Protein 7TE2 (pdb70)

Nearest PDB structures (foldseek):
  7te2-assembly1_A  TM=1.005E+00  e=4.959E-37  Rhodobacter capsulatus Y262
  4jgi-assembly3_A  TM=5.190E-01  e=7.092E-07  Desulfitobacterium hafniense
  8dpb-assembly1_C  TM=7.118E-01  e=1.291E-03  Methylorubrum extorquens AM1
  8dpb-assembly1_D  TM=6.267E-01  e=1.610E-03  Methylorubrum extorquens AM1
  2yxb-assembly1_A  TM=7.631E-01  e=1.311E-02  Aeropyrum pernix K1

Sequence (205 aa):
SLQTVLVNRMVELATGPELGAMDLLFDEFRAAHVPVEEEMATHYIPEAARQIGAAWDSDRIGFAQVTIAISRLQELLHALQTLVTGATVLLIVPPGEQHTLGALIVAMELRRRGVSVRIVFAPGLSDLSRLMATTRFDAALITVGSMDRVEEICCAKLVKTLSSLTKGRMRVAIGGAIVSQRAEALARTGADLVTNDLSSLVISEFSLV

Solvent-accessible surface area: 10938 Å² total; per-residue (Å²): 120,133,65,76,81,40,2,73,76,0,20,101,19,0,28,11,118,118,167,47,7,7,110,82,0,64,90,60,5,88,78,62,149,16,61,14,64,81,0,2,56,73,21,0,9,55,0,20,144,58,1,30,55,6,126,104,70,130,169,32,35,162,57,78,36,70,84,0,37,67,27,0,36,97,5,2,93,54,2,46,104,106,43,126,132,11,41,0,1,4,0,3,2,55,52,8,146,104,22,11,41,2,13,26,39,0,8,58,0,78,90,108,50,0,58,15,128,46,25,120,48,13,35,119,80,60,2,42,169,18,9,85,92,137,133,7,63,0,0,9,2,15,0,10,28,79,100,49,12,110,44,0,23,123,12,9,152,37,0,47,79,53,29,194,42,190,20,80,4,3,0,15,18,65,12,16,89,148,117,38,144,26,0,51,193,10,59,22,87,23,43,20,77,72,15,61,70,4,16,72,101,5,88,3,126

Secondary structure (DSSP, 8-state):
-HHHHHHHHHHHHHH-SSS-HHHHHHHHHHHTT--HHHIIIIIHHHHHHHHHHHHHTTSS-HHHHHHHHHHHHHHHHHHHHH---EEEEEEE-TT----HHHHHHHHHHHHTTEEEEEEES--HHHHHHHHSSS--SEEEEE--SGGGHHHHHHHHHHHHHTTTT-S-EEEESHHHHHHGGGGTTS--SEE-S-HHHHHHHTT--

Radius of gyration: 17.79 Å; Cα contacts (8 Å, |Δi|>4): 301; chains: 1; bounding box: 40×43×48 Å

Structure (mmCIF, N/CA/C/O backbone):
data_7TE2
#
_entry.id   7TE2
#
_cell.length_a   63.939
_cell.length_b   63.939
_cell.length_c   182.298
_cell.angle_alpha   90.000
_cell.angle_beta   90.000
_cell.angle_gamma   120.000
#
_symmetry.space_group_name_H-M   'P 61 2 2'
#
loop_
_entity.id
_entity.type
_entity.pdbx_description
1 polymer AerR
2 non-polymer COBALAMIN
3 non-polymer HEXANE-1,6-DIOL
4 non-polymer 'CHLORIDE ION'
5 water water
#
loop_
_atom_site.group_PDB
_atom_site.id
_atom_site.type_symbol
_atom_site.label_atom_id
_atom_site.label_alt_id
_atom_site.label_comp_id
_atom_site.label_asym_id
_atom_site.label_entity_id
_atom_site.label_seq_id
_atom_site.pdbx_PDB_ins_code
_atom_site.Cartn_x
_atom_site.Cartn_y
_atom_site.Cartn_z
_atom_site.occupancy
_atom_site.B_iso_or_equiv
_atom_site.auth_seq_id
_atom_site.auth_comp_id
_atom_site.auth_asym_id
_atom_site.auth_atom_id
_atom_site.pdbx_PDB_model_num
ATOM 1 N N . SER A 1 1 ? 12.30328 38.02397 119.84885 1.000 35.17212 0 SER A N 1
ATOM 2 C CA . SER A 1 1 ? 13.69653 38.30560 119.52658 1.000 36.23897 0 SER A CA 1
ATOM 3 C C . SER A 1 1 ? 14.50345 37.01336 119.43086 1.000 33.36269 0 SER A C 1
ATOM 4 O O . SER A 1 1 ? 15.50741 36.94903 118.72168 1.000 32.63159 0 SER A O 1
ATOM 7 N N . LEU A 1 2 ? 14.04815 35.98119 120.14527 1.000 32.23732 1 LEU A N 1
ATOM 8 C CA . LEU A 1 2 ? 14.88648 34.80801 120.37427 1.000 31.01032 1 LEU A CA 1
ATOM 9 C C . LEU A 1 2 ? 15.08719 34.00931 119.09382 1.000 31.45905 1 LEU A C 1
ATOM 10 O O . LEU A 1 2 ? 16.19524 33.53293 118.81980 1.000 32.58633 1 LEU A O 1
ATOM 15 N N . GLN A 1 3 ? 14.02419 33.84552 118.30297 1.000 30.96030 2 GLN A N 1
ATOM 16 C CA . GLN A 1 3 ? 14.12730 33.06509 117.07610 1.000 28.85867 2 GLN A CA 1
ATOM 17 C C . GLN A 1 3 ? 15.08601 33.70904 116.08103 1.000 23.90581 2 GLN A C 1
ATOM 18 O O . GLN A 1 3 ? 15.78903 33.00065 115.35135 1.000 22.99264 2 GLN A O 1
ATOM 24 N N . THR A 1 4 ? 15.13686 35.04294 116.03837 1.000 23.30985 3 THR A N 1
ATOM 25 C CA . THR A 1 4 ? 16.08111 35.70541 115.14566 1.000 29.83364 3 THR A CA 1
ATOM 26 C C . THR A 1 4 ? 17.50328 35.65168 115.68782 1.000 32.32834 3 THR A C 1
ATOM 27 O O . THR A 1 4 ? 18.45758 35.60251 114.90553 1.000 36.89387 3 THR A O 1
ATOM 31 N N . VAL A 1 5 ? 17.66764 35.66175 117.01266 1.000 30.36322 4 VAL A N 1
ATOM 32 C CA . VAL A 1 5 ? 18.98047 35.40693 117.60151 1.000 26.61689 4 VAL A CA 1
ATOM 33 C C . VAL A 1 5 ? 19.49239 34.03115 117.19247 1.000 26.95928 4 VAL A C 1
ATOM 34 O O . VAL A 1 5 ? 20.66399 33.86819 116.82870 1.000 24.09948 4 VAL A O 1
ATOM 38 N N . LEU A 1 6 ? 18.62239 33.02067 117.23953 1.000 26.98946 5 LEU A N 1
ATOM 39 C CA . LEU A 1 6 ? 19.05126 31.66263 116.92319 1.000 24.87466 5 LEU A CA 1
ATOM 40 C C . LEU A 1 6 ? 19.37249 31.51534 115.44125 1.000 22.57898 5 LEU A C 1
ATOM 41 O O . LEU A 1 6 ? 20.33208 30.82720 115.07564 1.000 24.40802 5 LEU A O 1
ATOM 46 N N . VAL A 1 7 ? 18.58406 32.15402 114.57348 1.000 20.20174 6 VAL A N 1
ATOM 47 C CA . VAL A 1 7 ? 18.88640 32.12978 113.14592 1.000 16.78083 6 VAL A CA 1
ATOM 48 C C . VAL A 1 7 ? 20.19777 32.84939 112.86698 1.000 20.48293 6 VAL A C 1
ATOM 49 O O . VAL A 1 7 ? 21.03630 32.36278 112.09844 1.000 20.33437 6 VAL A O 1
ATOM 53 N N . ASN A 1 8 ? 20.39428 34.01886 113.48221 1.000 20.49106 7 ASN A N 1
ATOM 54 C CA . ASN A 1 8 ? 21.63088 34.76733 113.27904 1.000 25.81917 7 ASN A CA 1
ATOM 55 C C . ASN A 1 8 ? 22.84411 33.95508 113.71206 1.000 27.70241 7 ASN A C 1
ATOM 56 O O . ASN A 1 8 ? 23.90314 34.02300 113.07840 1.000 30.79688 7 ASN A O 1
ATOM 61 N N . ARG A 1 9 ? 22.70854 33.17647 114.78859 1.000 24.75426 8 ARG A N 1
ATOM 62 C CA . ARG A 1 9 ? 23.80095 32.30521 115.20913 1.000 26.22232 8 ARG A CA 1
ATOM 63 C C . ARG A 1 9 ? 24.02866 31.17794 114.20925 1.000 28.15774 8 ARG A C 1
ATOM 64 O O . ARG A 1 9 ? 25.17552 30.79550 113.94641 1.000 29.66245 8 ARG A O 1
ATOM 72 N N . MET A 1 10 ? 22.95038 30.63295 113.64263 1.000 26.85474 9 MET A N 1
ATOM 73 C CA . MET A 1 10 ? 23.09328 29.67883 112.54813 1.000 21.49139 9 MET A CA 1
ATOM 74 C C . MET A 1 10 ? 23.80741 30.31171 111.36075 1.000 20.54749 9 MET A C 1
ATOM 75 O O . MET A 1 10 ? 24.73107 29.72047 110.78836 1.000 17.65971 9 MET A O 1
ATOM 80 N N . VAL A 1 11 ? 23.39576 31.52376 110.98154 1.000 17.98694 10 VAL A N 1
ATOM 81 C CA . VAL A 1 11 ? 24.00985 32.19717 109.84120 1.000 18.07038 10 VAL A CA 1
ATOM 82 C C . VAL A 1 11 ? 25.45681 32.56579 110.15095 1.000 25.86884 10 VAL A C 1
ATOM 83 O O . VAL A 1 11 ? 26.34616 32.40807 109.30560 1.000 25.71887 10 VAL A O 1
ATOM 87 N N . GLU A 1 12 ? 25.71971 33.05023 111.36745 1.000 25.57082 11 GLU A N 1
ATOM 88 C CA . GLU A 1 12 ? 27.06417 33.50517 111.70740 1.000 24.96336 11 GLU A CA 1
ATOM 89 C C . GLU A 1 12 ? 28.06189 32.35482 111.67195 1.000 30.38339 11 GLU A C 1
ATOM 90 O O . GLU A 1 12 ? 29.17799 32.50663 111.16071 1.000 35.27245 11 GLU A O 1
ATOM 96 N N . LEU A 1 13 ? 27.67369 31.19206 112.20334 1.000 29.56020 12 LEU A N 1
ATOM 97 C CA . LEU A 1 13 ? 28.56094 30.03326 112.18004 1.000 29.35717 12 LEU A CA 1
ATOM 98 C C . LEU A 1 13 ? 28.66620 29.44158 110.77934 1.000 27.71608 12 LEU A C 1
ATOM 99 O O . LEU A 1 13 ? 29.74124 28.98421 110.37331 1.000 26.15831 12 LEU A O 1
ATOM 104 N N . ALA A 1 14 ? 27.56443 29.44372 110.02490 1.000 29.34553 13 ALA A N 1
ATOM 105 C CA . ALA A 1 14 ? 27.60547 28.94153 108.65433 1.000 29.35731 13 ALA A CA 1
ATOM 106 C C . ALA A 1 14 ? 28.52500 29.79104 107.78242 1.000 32.77127 13 ALA A C 1
ATOM 107 O O . ALA A 1 14 ? 29.34265 29.26009 107.02101 1.000 33.35093 13 ALA A O 1
ATOM 109 N N . THR A 1 15 ? 28.40925 31.11741 107.88321 1.000 28.80074 14 THR A N 1
ATOM 110 C CA . THR A 1 15 ? 29.1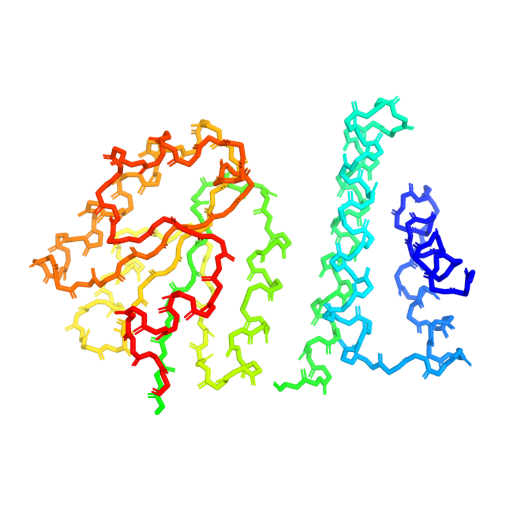8729 32.01222 107.03432 1.000 28.87423 14 THR A CA 1
ATOM 111 C C . THR A 1 15 ? 30.61195 32.22042 107.53173 1.000 34.78794 14 THR A C 1
ATOM 112 O O . THR A 1 15 ? 31.43869 32.75024 106.78070 1.000 38.34425 14 THR A O 1
ATOM 116 N N . GLY A 1 16 ? 30.91777 31.82750 108.76654 1.000 34.06123 15 GLY A N 1
ATOM 117 C CA . GLY A 1 16 ? 32.17163 32.17751 109.38940 1.000 39.57471 15 GLY A CA 1
ATOM 118 C C . GLY A 1 16 ? 33.33562 31.38334 108.83310 1.000 45.84682 15 GLY A C 1
ATOM 119 O O . GLY A 1 16 ? 33.18625 30.24027 108.38907 1.000 45.61338 15 GLY A O 1
ATOM 120 N N . PRO A 1 17 ? 34.52795 31.98655 108.83932 1.000 52.06382 16 PRO A N 1
ATOM 121 C CA . PRO A 1 17 ? 35.69037 31.34113 108.20306 1.000 53.73333 16 PRO A CA 1
ATOM 122 C C . PRO A 1 17 ? 36.26115 30.16452 108.98232 1.000 53.17934 16 PRO A C 1
ATOM 123 O O . PRO A 1 17 ? 37.07155 29.41498 108.42052 1.000 57.04224 16 PRO A O 1
ATOM 127 N N . GLU A 1 18 ? 35.87880 29.97884 110.24101 1.000 46.85163 17 GLU A N 1
ATOM 128 C CA . GLU A 1 18 ? 36.57810 29.07919 111.14689 1.000 45.57785 17 GLU A CA 1
ATOM 129 C C . GLU A 1 18 ? 35.88150 27.72478 111.19001 1.000 43.66747 17 GLU A C 1
ATOM 130 O O . GLU A 1 18 ? 34.65082 27.64390 111.12635 1.000 45.02419 17 GLU A O 1
ATOM 136 N N . LEU A 1 19 ? 36.67312 26.66232 111.30477 1.000 41.79013 18 LEU A N 1
ATOM 137 C CA . LEU A 1 19 ? 36.20896 25.32854 110.96015 1.000 41.29665 18 LEU A CA 1
ATOM 138 C C . LEU A 1 19 ? 35.37399 24.74901 112.10116 1.000 39.54975 18 LEU A C 1
ATOM 139 O O . LEU A 1 19 ? 35.12577 25.39825 113.12105 1.000 38.42478 18 LEU A O 1
ATOM 144 N N . GLY A 1 20 ? 34.93322 23.50602 111.92550 1.000 37.34873 19 GLY A N 1
ATOM 145 C CA . GLY A 1 20 ? 34.10443 22.86278 112.92582 1.000 33.74604 19 GLY A CA 1
ATOM 146 C C . GLY A 1 20 ? 32.75015 23.50477 113.12450 1.000 30.87083 19 GLY A C 1
ATOM 147 O O . GLY A 1 20 ? 32.16974 23.38596 114.20800 1.000 27.69563 19 GLY A O 1
ATOM 148 N N . ALA A 1 21 ? 32.22798 24.18720 112.10244 1.000 31.49148 20 ALA A N 1
ATOM 149 C CA . ALA A 1 21 ? 31.18017 25.17634 112.33174 1.000 29.75338 20 ALA A CA 1
ATOM 150 C C . ALA A 1 21 ? 29.85319 24.50910 112.66933 1.000 29.85903 20 ALA A C 1
ATOM 151 O O . ALA A 1 21 ? 29.09658 25.01031 113.50882 1.000 33.42857 20 ALA A O 1
ATOM 153 N N . MET A 1 22 ? 29.55348 23.37947 112.02856 1.000 24.74365 21 MET A N 1
ATOM 154 C CA . MET A 1 22 ? 28.26648 22.72114 112.21384 1.000 24.22914 21 MET A CA 1
ATOM 155 C C . MET A 1 22 ? 28.26990 21.73581 113.37324 1.000 24.48089 21 MET A C 1
ATOM 156 O O . MET A 1 22 ? 27.21682 21.49938 113.97574 1.000 24.18720 21 MET A O 1
ATOM 161 N N . ASP A 1 23 ? 29.42740 21.15515 113.69810 1.000 25.42187 22 ASP A N 1
ATOM 162 C CA . ASP A 1 23 ? 29.57454 20.46589 114.97602 1.000 30.20619 22 ASP A CA 1
ATOM 163 C C . ASP A 1 23 ? 29.35461 21.41891 116.14414 1.000 29.94020 22 ASP A C 1
ATOM 164 O O . ASP A 1 23 ? 28.68030 21.07086 117.12061 1.000 25.60634 22 ASP A O 1
ATOM 169 N N . LEU A 1 24 ? 29.91305 22.62936 116.06044 1.000 30.59380 23 LEU A N 1
ATOM 170 C CA . LEU A 1 24 ? 29.64699 23.63846 117.08060 1.000 29.27213 23 LEU A CA 1
ATOM 171 C C . LEU A 1 24 ? 28.18579 24.07102 117.06537 1.000 29.77408 23 LEU A C 1
ATOM 172 O O . LEU A 1 24 ? 27.57596 24.25262 118.12618 1.000 31.58616 23 LEU A O 1
ATOM 177 N N . LEU A 1 25 ? 27.60809 24.23581 115.87149 1.000 28.39516 24 LEU A N 1
ATOM 178 C CA . LEU A 1 25 ? 26.21355 24.65708 115.76589 1.000 27.75092 24 LEU A CA 1
ATOM 179 C C . LEU A 1 25 ? 25.27101 23.61800 116.36019 1.000 30.07873 24 LEU A C 1
ATOM 180 O O . LEU A 1 25 ? 24.31916 23.96552 117.06962 1.000 35.44685 24 LEU A O 1
ATOM 185 N N . PHE A 1 26 ? 25.51510 22.33673 116.07478 1.000 26.52198 25 PHE A N 1
ATOM 186 C CA . PHE A 1 26 ? 24.67321 21.28167 116.62891 1.000 26.47203 25 PHE A CA 1
ATOM 187 C C . PHE A 1 26 ? 24.76125 21.24586 118.14831 1.000 28.81342 25 PHE A C 1
ATO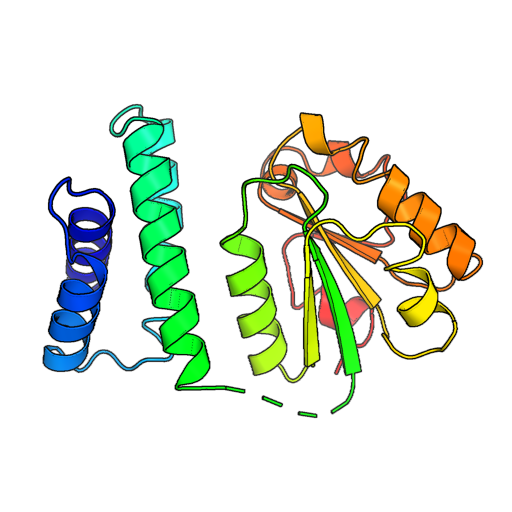M 188 O O . PHE A 1 26 ? 23.74707 21.05739 118.82989 1.000 30.24397 25 PHE A O 1
ATOM 196 N N . ASP A 1 27 ? 25.96693 21.42702 118.69693 1.000 28.03363 26 ASP A N 1
ATOM 197 C CA . ASP A 1 27 ? 26.13283 21.41629 120.14744 1.000 26.93238 26 ASP A CA 1
ATOM 198 C C . ASP A 1 27 ? 25.36870 22.56060 120.79860 1.000 27.10994 26 ASP A C 1
ATOM 199 O O . ASP A 1 27 ? 24.71316 22.37130 121.83010 1.000 30.39374 26 ASP A O 1
ATOM 204 N N . GLU A 1 28 ? 25.44267 23.75779 120.21079 1.000 24.19588 27 GLU A N 1
ATOM 205 C CA . GLU A 1 28 ? 24.82590 24.92420 120.83237 1.000 26.65617 27 GLU A CA 1
ATOM 206 C C . GLU A 1 28 ? 23.30649 24.84777 120.76402 1.000 32.60647 27 GLU A C 1
ATOM 207 O O . GLU A 1 28 ? 22.61765 25.19941 121.72888 1.000 37.48408 27 GLU A O 1
ATOM 213 N N . PHE A 1 29 ? 22.76580 24.38692 119.63507 1.000 20.50916 28 PHE A N 1
ATOM 214 C CA . PHE A 1 29 ? 21.31599 24.31205 119.49189 1.000 23.94142 28 PHE A CA 1
ATOM 215 C C . PHE A 1 29 ? 20.71667 23.28382 120.44553 1.000 26.94418 28 PHE A C 1
ATOM 216 O O . PHE A 1 29 ? 19.66247 23.52640 121.04593 1.000 20.74346 28 PHE A O 1
ATOM 224 N N . ARG A 1 30 ? 21.37684 22.13409 120.60604 1.000 27.19777 29 ARG A N 1
ATOM 225 C CA . ARG A 1 30 ? 20.84370 21.08789 121.47113 1.000 27.78070 29 ARG A CA 1
ATOM 226 C C . ARG A 1 30 ? 21.11221 21.36730 122.94367 1.000 29.24351 29 ARG A C 1
ATOM 227 O O . ARG A 1 30 ? 20.32383 20.95240 123.79957 1.000 32.91000 29 ARG A O 1
ATOM 235 N N . ALA A 1 31 ? 22.20686 22.06287 123.26018 1.000 32.89560 30 ALA A N 1
ATOM 236 C CA . ALA A 1 31 ? 22.34558 22.64382 124.59118 1.000 33.51706 30 ALA A CA 1
ATOM 237 C C . ALA A 1 31 ? 21.24107 23.65022 124.88289 1.000 37.73658 30 ALA A C 1
ATOM 238 O O . ALA A 1 31 ? 20.79478 23.76425 126.03010 1.000 45.09227 30 ALA A O 1
ATOM 240 N N . ALA A 1 32 ? 20.78647 24.38376 123.86730 1.000 31.61104 31 ALA A N 1
ATOM 241 C CA . ALA A 1 32 ? 19.61884 25.24587 124.00328 1.000 28.96985 31 ALA A CA 1
ATOM 242 C C . ALA A 1 32 ? 18.30261 24.49099 123.88555 1.000 29.12730 31 ALA A C 1
ATOM 243 O O . ALA A 1 32 ? 17.24137 25.11284 124.01096 1.000 33.88658 31 ALA A O 1
ATOM 245 N N . HIS A 1 33 ? 18.35029 23.18233 123.63601 1.000 26.94240 32 HIS A N 1
ATOM 246 C CA . HIS A 1 33 ? 17.19378 22.29094 123.64106 1.000 27.77696 32 HIS A CA 1
ATOM 247 C C . HIS A 1 33 ? 16.24049 22.54544 122.48052 1.000 29.00563 32 HIS A C 1
ATOM 248 O O . HIS A 1 33 ? 15.08710 22.11132 122.52562 1.000 26.76192 32 HIS A O 1
ATOM 255 N N . VAL A 1 34 ? 16.69563 23.21997 121.42828 1.000 29.14198 33 VAL A N 1
ATOM 256 C CA . VAL A 1 34 ? 15.98737 23.21085 120.14994 1.000 26.33290 33 VAL A CA 1
ATOM 257 C C . VAL A 1 34 ? 15.93143 21.78415 119.61871 1.000 25.43121 33 VAL A C 1
ATOM 258 O O . VAL A 1 34 ? 16.98056 21.16272 119.39863 1.000 25.97777 33 VAL A O 1
ATOM 262 N N . PRO A 1 35 ? 14.74582 21.22837 119.39737 1.000 27.60445 34 PRO A N 1
ATOM 263 C CA . PRO A 1 35 ? 14.65575 19.84761 118.91207 1.000 30.63937 34 PRO A CA 1
ATOM 264 C C . PRO A 1 35 ? 15.11262 19.73871 117.46581 1.000 30.89011 34 PRO A C 1
ATOM 265 O O . PRO A 1 35 ? 15.28099 20.72671 116.75035 1.000 29.75754 34 PRO A O 1
ATOM 269 N N . VAL A 1 36 ? 15.32145 18.49255 117.04173 1.000 36.15604 35 VAL A N 1
ATOM 270 C CA . VAL A 1 36 ? 16.00897 18.24219 115.78067 1.000 33.89652 35 VAL A CA 1
ATOM 271 C C . VAL A 1 36 ? 15.10779 18.59565 114.60388 1.000 34.93692 35 VAL A C 1
ATOM 272 O O . VAL A 1 36 ? 15.56848 19.15025 113.59806 1.000 35.35578 35 VAL A O 1
ATOM 276 N N . GLU A 1 37 ? 13.80857 18.29987 114.71663 1.000 36.04012 36 GLU A N 1
ATOM 277 C CA . GLU A 1 37 ? 12.88572 18.55384 113.61285 1.000 36.73600 36 GLU A CA 1
ATOM 278 C C . GLU A 1 37 ? 12.84804 20.03297 113.25677 1.000 32.70321 36 GLU A C 1
ATOM 279 O O . GLU A 1 37 ? 12.89556 20.40297 112.07844 1.000 33.65385 36 GLU A O 1
ATOM 285 N N A GLU A 1 38 ? 12.75601 20.89781 114.26476 0.418 27.73214 37 GLU A N 1
ATOM 286 N N B GLU A 1 38 ? 12.75939 20.89726 114.26935 0.582 27.62334 37 GLU A N 1
ATOM 287 C CA A GLU A 1 38 ? 12.63900 22.32780 114.01288 0.418 25.70362 37 GLU A CA 1
ATOM 288 C CA B GLU A 1 38 ? 12.63842 22.32650 114.01652 0.582 25.77542 37 GLU A CA 1
ATOM 289 C C A GLU A 1 38 ? 13.97630 22.97384 113.68144 0.418 26.06773 37 GLU A C 1
ATOM 290 C C B GLU A 1 38 ? 13.97637 22.95610 113.65466 0.582 26.01371 37 GLU A C 1
ATOM 291 O O A GLU A 1 38 ? 13.99822 24.01231 113.01295 0.418 26.72645 37 GLU A O 1
ATOM 292 O O B GLU A 1 38 ? 14.00590 23.96944 112.94706 0.582 26.63096 37 GLU A O 1
ATOM 303 N N . MET A 1 39 ? 15.08657 22.37798 114.12065 1.000 20.63530 38 MET A N 1
ATOM 304 C CA . MET A 1 39 ? 16.37330 22.65087 113.48960 1.000 21.19697 38 MET A CA 1
ATOM 305 C C . MET A 1 39 ? 16.32870 22.34819 111.99845 1.000 21.10428 38 MET A C 1
ATOM 306 O O . MET A 1 39 ? 16.91322 23.07788 111.18846 1.000 17.10410 38 MET A O 1
ATOM 311 N N . ALA A 1 40 ? 15.63646 21.27490 111.61735 1.000 23.38056 39 ALA A N 1
ATOM 312 C CA . ALA A 1 40 ? 15.65130 20.83071 110.22932 1.000 29.56216 39 ALA A CA 1
ATOM 313 C C . ALA A 1 40 ? 14.65966 21.61965 109.38345 1.000 29.82839 39 ALA A C 1
ATOM 314 O O . ALA A 1 40 ? 15.01487 22.13575 108.31901 1.000 34.10921 39 ALA A O 1
ATOM 316 N N . THR A 1 41 ? 13.41049 21.71827 109.83591 1.000 25.86123 40 THR A N 1
ATOM 317 C CA . THR A 1 41 ? 12.33374 22.19595 108.98077 1.000 26.73684 40 THR A CA 1
ATOM 318 C C . THR A 1 41 ? 12.08321 23.68949 109.12364 1.000 24.40429 40 THR A C 1
ATOM 319 O O . THR A 1 41 ? 11.40492 24.27387 108.27001 1.000 27.75405 40 THR A O 1
ATOM 323 N N . HIS A 1 42 ? 12.60926 24.31917 110.17490 1.000 20.57741 41 HIS A N 1
ATOM 324 C CA . HIS A 1 42 ? 12.42418 25.74698 110.39907 1.000 20.17118 41 HIS A CA 1
ATOM 325 C C . HIS A 1 42 ? 13.72646 26.52581 110.25914 1.000 17.94338 41 HIS A C 1
ATOM 326 O O . HIS A 1 42 ? 13.81827 27.43442 109.43023 1.000 19.00137 41 HIS A O 1
ATOM 333 N N . TYR A 1 43 ? 14.74689 26.19065 111.05149 1.000 19.83421 42 TYR A N 1
ATOM 334 C CA . TYR A 1 43 ? 15.88973 27.08585 111.20078 1.000 13.43407 42 TYR A CA 1
ATOM 335 C C . TYR A 1 43 ? 16.78331 27.05430 109.96855 1.000 15.60153 42 TYR A C 1
ATOM 336 O O . TYR A 1 43 ? 17.26745 28.09949 109.52069 1.000 22.14249 42 TYR A O 1
ATOM 345 N N . ILE A 1 44 ? 17.00911 25.87241 109.40502 1.000 15.81750 43 ILE A N 1
ATOM 346 C CA . ILE A 1 44 ? 17.87291 25.72296 108.23598 1.000 19.92415 43 ILE A CA 1
ATOM 347 C C . ILE A 1 44 ? 17.23277 26.36495 107.00602 1.000 19.99248 43 ILE A C 1
ATOM 348 O O . ILE A 1 44 ? 17.92625 27.09203 106.27919 1.000 21.52090 43 ILE A O 1
ATOM 353 N N . PRO A 1 45 ? 15.93685 26.15224 106.72358 1.000 19.97866 44 PRO A N 1
ATOM 354 C CA . PRO A 1 45 ? 15.29304 26.98070 105.68405 1.000 15.44394 44 PRO A CA 1
ATOM 355 C C . PRO A 1 45 ? 15.37983 28.47151 105.95836 1.000 19.23145 44 PRO A C 1
ATOM 356 O O . PRO A 1 45 ? 15.70342 29.25001 105.05110 1.000 22.30863 44 PRO A O 1
ATOM 360 N N . GLU A 1 46 ? 15.09091 28.89555 107.18999 1.000 19.08897 45 GLU A N 1
ATOM 361 C CA . GLU A 1 46 ? 15.07184 30.32315 107.49130 1.000 20.11505 45 GLU A CA 1
ATOM 362 C C . GLU A 1 46 ? 16.46879 30.92946 107.40019 1.000 21.59423 45 GLU A C 1
ATOM 363 O O . GLU A 1 46 ? 16.63496 32.04809 106.90044 1.000 25.53720 45 GLU A O 1
ATOM 369 N N . ALA A 1 47 ? 17.48672 30.20682 107.87263 1.000 20.00309 46 ALA A N 1
ATOM 370 C CA . ALA A 1 47 ? 18.85519 30.69543 107.74226 1.000 22.36464 46 ALA A CA 1
ATOM 371 C C . ALA A 1 47 ? 19.30933 30.71483 106.28967 1.000 24.47064 46 ALA A C 1
ATOM 372 O O . ALA A 1 47 ? 20.10383 31.57900 105.90343 1.000 24.14398 46 ALA A O 1
ATOM 374 N N . ALA A 1 48 ? 18.82143 29.77619 105.47551 1.000 24.06571 47 ALA A N 1
ATOM 375 C CA . ALA A 1 48 ? 19.18000 29.75868 104.06135 1.000 25.58828 47 ALA A CA 1
ATOM 376 C C . ALA A 1 48 ? 18.64871 30.99268 103.34257 1.000 20.83250 47 ALA A C 1
ATOM 377 O O . ALA A 1 48 ? 19.37413 31.63632 102.57628 1.000 21.23781 47 ALA A O 1
ATOM 379 N N . ARG A 1 49 ? 17.37978 31.33682 103.57564 1.000 19.42790 48 ARG A N 1
ATOM 380 C CA . ARG A 1 49 ? 16.80024 32.50809 102.92500 1.000 19.52555 48 ARG A CA 1
ATOM 381 C C . ARG A 1 49 ? 17.46621 33.79082 103.40361 1.000 25.28032 48 ARG A C 1
ATOM 382 O O . ARG A 1 49 ? 17.65819 34.72765 102.61919 1.000 31.17485 48 ARG A O 1
ATOM 390 N N . GLN A 1 50 ? 17.82831 33.85071 104.68676 1.000 23.98825 49 GLN A N 1
ATOM 391 C CA . GLN A 1 50 ? 18.53386 35.01931 105.20115 1.000 26.59171 49 GLN A CA 1
ATOM 392 C C . GLN A 1 50 ? 19.93059 35.13223 104.60070 1.000 29.88498 49 GLN A C 1
ATOM 393 O O . GLN A 1 50 ? 20.40792 36.24010 104.32804 1.000 36.15100 49 GLN A O 1
ATOM 399 N N . ILE A 1 51 ? 20.59955 33.99758 104.38354 1.000 28.50599 50 ILE A N 1
ATOM 400 C CA . ILE A 1 51 ? 21.86457 34.00935 103.65399 1.000 29.34568 50 ILE A CA 1
ATOM 401 C C . ILE A 1 51 ? 21.64607 34.47004 102.21782 1.000 28.59402 50 ILE A C 1
ATOM 402 O O . ILE A 1 51 ? 22.42871 35.26281 101.67672 1.000 26.67098 50 ILE A O 1
ATOM 407 N N . GLY A 1 52 ? 20.56861 33.99761 101.58559 1.000 31.96344 51 GLY A N 1
ATOM 408 C CA . GLY A 1 52 ? 20.25564 34.44591 100.23738 1.000 32.76392 51 GLY A CA 1
ATOM 409 C C . GLY A 1 52 ? 19.98857 35.93692 100.15556 1.000 32.53726 51 GLY A C 1
ATOM 410 O O . GLY A 1 52 ? 20.48758 36.61834 99.25612 1.000 33.08770 51 GLY A O 1
ATOM 411 N N . ALA A 1 53 ? 19.20122 36.46558 101.09459 1.000 26.77281 52 ALA A N 1
ATOM 412 C CA . ALA A 1 53 ? 18.94501 37.90194 101.11669 1.000 26.14659 52 ALA A CA 1
ATOM 413 C C . ALA A 1 53 ? 20.20138 38.69639 101.44543 1.000 24.80511 52 ALA A C 1
ATOM 414 O O . ALA A 1 53 ? 20.34024 39.84295 101.00436 1.000 24.96526 52 ALA A O 1
ATOM 416 N N . ALA A 1 54 ? 21.12144 38.11427 102.21704 1.000 24.56512 53 ALA A N 1
ATOM 417 C CA . ALA A 1 54 ? 22.38587 38.79099 102.48153 1.000 26.96715 53 ALA A CA 1
ATOM 418 C C . ALA A 1 54 ? 23.24003 38.89763 101.22501 1.000 31.89375 53 ALA A C 1
ATOM 419 O O . ALA A 1 54 ? 23.99996 39.86190 101.07406 1.000 32.79333 53 ALA A O 1
ATOM 421 N N . TRP A 1 55 ? 23.12635 37.93025 100.31260 1.000 27.62410 54 TRP A N 1
ATOM 422 C CA . TRP A 1 55 ? 23.84412 38.02894 99.04808 1.000 23.35872 54 TRP A CA 1
ATOM 423 C C . TRP A 1 55 ? 23.16998 39.00475 98.09050 1.000 33.20023 54 TRP A C 1
ATOM 424 O O . TRP A 1 55 ? 23.85716 39.72902 97.36187 1.000 33.59433 54 TRP A O 1
ATOM 435 N N . ASP A 1 56 ? 21.83206 39.02446 98.06634 1.000 29.92320 55 ASP A N 1
ATOM 436 C CA . ASP A 1 56 ? 21.10890 40.00599 97.25976 1.000 31.00028 55 ASP A CA 1
ATOM 437 C C . ASP A 1 56 ? 21.57678 41.42371 97.55978 1.000 31.95458 55 ASP A C 1
ATOM 438 O O . ASP A 1 56 ? 21.72025 42.24700 96.64848 1.000 36.01773 55 ASP A O 1
ATOM 443 N N . SER A 1 57 ? 21.82185 41.72482 98.83432 1.000 31.78525 56 SER A N 1
ATOM 444 C CA . SER A 1 57 ? 22.26227 43.04273 99.26552 1.000 37.69115 56 SER A CA 1
ATOM 445 C C . SER A 1 57 ? 23.78115 43.15649 99.34946 1.000 39.76811 56 SER A C 1
ATOM 446 O O . SER A 1 57 ? 24.28773 44.08718 99.98725 1.000 40.66655 56 SER A O 1
ATOM 449 N N . ASP A 1 58 ? 24.51171 42.22608 98.72917 1.000 41.81344 57 ASP A N 1
ATOM 450 C CA . ASP A 1 58 ? 25.95725 42.34366 98.52748 1.000 42.29561 57 ASP A CA 1
ATOM 451 C C . ASP A 1 58 ? 26.70840 42.43006 99.85267 1.000 43.72949 57 ASP A C 1
ATOM 452 O O . ASP A 1 58 ? 27.77650 43.04181 99.93576 1.000 45.27591 57 ASP A O 1
ATOM 457 N N . ARG A 1 59 ? 26.15466 41.81407 100.89784 1.000 42.94510 58 ARG A N 1
ATOM 458 C CA . ARG A 1 59 ? 26.78242 41.80887 102.21149 1.000 44.82072 58 ARG A CA 1
ATOM 459 C C . ARG A 1 59 ? 27.61743 40.56434 102.47578 1.000 42.46022 58 ARG A C 1
ATOM 460 O O . ARG A 1 59 ? 28.49190 40.59857 103.34891 1.000 45.11423 58 ARG A O 1
ATOM 468 N N . ILE A 1 60 ? 27.37741 39.47683 101.74827 1.000 38.17719 59 ILE A N 1
ATOM 469 C CA . ILE A 1 60 ? 28.26875 38.32581 101.74552 1.000 35.26001 59 ILE A CA 1
ATOM 470 C C . ILE A 1 60 ? 28.60439 37.96533 100.30649 1.000 33.69486 59 ILE A C 1
ATOM 471 O O . ILE A 1 60 ? 27.78678 38.13072 99.39492 1.000 29.60110 59 ILE A O 1
ATOM 476 N N . GLY A 1 61 ? 29.82177 37.46588 100.10736 1.000 32.49933 60 GLY A N 1
ATOM 477 C CA . GLY A 1 61 ? 30.27691 37.08917 98.78878 1.000 34.22897 60 GLY A CA 1
ATOM 478 C C . GLY A 1 61 ? 29.80512 35.70785 98.37091 1.000 31.98826 60 GLY A C 1
ATOM 479 O O . GLY A 1 61 ? 29.17417 34.96714 99.12532 1.000 25.72803 60 GLY A O 1
ATOM 480 N N . PHE A 1 62 ? 30.13531 35.36696 97.12205 1.000 33.79548 61 PHE A N 1
ATOM 481 C CA . PHE A 1 62 ? 29.78252 34.06215 96.56976 1.000 27.12452 61 PHE A CA 1
ATOM 482 C C . PHE A 1 62 ? 30.34635 32.92820 97.41676 1.000 26.48911 61 PHE A C 1
ATOM 483 O O . PHE A 1 62 ? 29.66071 31.93078 97.66778 1.000 25.07971 61 PHE A O 1
ATOM 491 N N . ALA A 1 63 ? 31.59751 33.05585 97.85887 1.000 27.87330 62 ALA A N 1
ATOM 492 C CA . ALA A 1 63 ? 32.24521 31.94230 98.54286 1.000 29.46719 62 ALA A CA 1
ATOM 493 C C . ALA A 1 63 ? 31.69207 31.76169 99.95094 1.000 27.12517 62 ALA A C 1
ATOM 494 O O . ALA A 1 63 ? 31.56781 30.62972 100.43289 1.000 25.15575 62 ALA A O 1
ATOM 496 N N . GLN A 1 64 ? 31.34901 32.86460 100.62243 1.000 28.48351 63 GLN A N 1
ATOM 497 C CA . GLN A 1 64 ? 30.62047 32.77322 101.88520 1.000 25.92474 63 GLN A CA 1
ATOM 498 C C . GLN A 1 64 ? 29.28612 32.06587 101.69711 1.000 26.86417 63 GLN A C 1
ATOM 499 O O . GLN A 1 64 ? 28.91505 31.19453 102.49130 1.000 26.45851 63 GLN A O 1
ATOM 505 N N . VAL A 1 65 ? 28.54828 32.43337 100.64688 1.000 28.89476 64 VAL A N 1
ATOM 506 C CA . VAL A 1 65 ? 27.32847 31.71030 100.29656 1.000 23.71544 64 VAL A CA 1
ATOM 507 C C . VAL A 1 65 ? 27.62715 30.23267 100.07189 1.000 27.01483 64 VAL A C 1
ATOM 508 O O . VAL A 1 65 ? 26.89524 29.35705 100.54969 1.000 26.36875 64 VAL A O 1
ATOM 512 N N . THR A 1 66 ? 28.71091 29.93210 99.35156 1.000 21.92982 65 THR A N 1
ATOM 513 C CA . THR A 1 66 ? 29.02068 28.54586 99.01052 1.000 23.70698 65 THR A CA 1
ATOM 514 C C . THR A 1 66 ? 29.31627 27.72766 100.26066 1.000 21.27533 65 THR A C 1
ATOM 515 O O . THR A 1 66 ? 28.80100 26.61624 100.42684 1.000 26.85093 65 THR A O 1
ATOM 519 N N . ILE A 1 67 ? 30.14364 28.26735 101.15735 1.000 22.11579 66 ILE A N 1
ATOM 520 C CA . ILE A 1 67 ? 30.53946 27.51648 102.34436 1.000 30.31213 66 ILE A CA 1
ATOM 521 C C . ILE A 1 67 ? 29.37760 27.41754 103.33043 1.000 28.83052 66 ILE A C 1
ATOM 522 O O . ILE A 1 67 ? 29.18071 26.38034 103.97620 1.000 19.82481 66 ILE A O 1
ATOM 527 N N . ALA A 1 68 ? 28.57742 28.48116 103.44775 1.000 23.10397 67 ALA A N 1
ATOM 528 C CA . ALA A 1 68 ? 27.52111 28.50050 104.45537 1.000 21.70418 67 ALA A CA 1
ATOM 529 C C . ALA A 1 68 ? 26.40878 27.51547 104.11925 1.000 27.30923 67 ALA A C 1
ATOM 530 O O . ALA A 1 68 ? 25.90846 26.81309 105.00522 1.000 26.73466 67 ALA A O 1
ATOM 532 N N . ILE A 1 69 ? 25.99962 27.45253 102.85111 1.000 28.31167 68 ILE A N 1
ATOM 533 C CA . ILE A 1 69 ? 24.91029 26.55331 102.48444 1.000 24.81502 68 ILE A CA 1
ATOM 534 C C . ILE A 1 69 ? 25.39475 25.10992 102.44608 1.000 26.00435 68 ILE A C 1
ATOM 535 O O . ILE A 1 69 ? 24.65703 24.18805 102.81121 1.000 28.88462 68 ILE A O 1
ATOM 540 N N . SER A 1 70 ? 26.64212 24.88828 102.01960 1.000 21.16036 69 SER A N 1
ATOM 541 C CA . SER A 1 70 ? 27.20241 23.54226 102.06130 1.000 21.62912 69 SER A CA 1
ATOM 542 C C . SER A 1 70 ? 27.36270 23.04740 103.49210 1.000 26.63033 69 SER A C 1
ATOM 543 O O . SER A 1 70 ? 27.25156 21.84260 103.74675 1.000 24.74214 69 SER A O 1
ATOM 546 N N . ARG A 1 71 ? 27.60479 23.95740 104.43659 1.000 28.89223 70 ARG A N 1
ATOM 547 C CA . ARG A 1 71 ? 27.60197 23.58104 105.84696 1.000 26.35627 70 ARG A CA 1
ATOM 548 C C . ARG A 1 71 ? 26.18940 23.28204 106.33835 1.000 22.49388 70 ARG A C 1
ATOM 549 O O . ARG A 1 71 ? 25.95686 22.27024 107.01030 1.000 22.01094 70 ARG A O 1
ATOM 557 N N . LEU A 1 72 ? 25.23269 24.15809 106.02026 1.000 19.63208 71 LEU A N 1
ATOM 558 C CA . LEU A 1 72 ? 23.84064 23.89748 106.37786 1.000 22.19058 71 LEU A CA 1
ATOM 559 C C . LEU A 1 72 ? 23.32311 22.63650 105.69872 1.000 19.41955 71 LEU A C 1
ATOM 560 O O . LEU A 1 72 ? 22.52742 21.89025 106.28009 1.000 19.00555 71 LEU A O 1
ATOM 565 N N . GLN A 1 73 ? 23.75373 22.39211 104.45985 1.000 23.27738 72 GLN A N 1
ATOM 566 C CA . GLN A 1 73 ? 23.47276 21.11682 103.80951 1.000 25.32451 72 GLN A CA 1
ATOM 567 C C . GLN A 1 73 ? 24.03735 19.95097 104.61082 1.000 27.52543 72 GLN A C 1
ATOM 568 O O . GLN A 1 73 ? 23.37357 18.92012 104.77473 1.000 29.72856 72 GLN A O 1
ATOM 574 N N . GLU A 1 74 ? 25.26329 20.09643 105.11761 1.000 26.06083 73 GLU A N 1
ATOM 575 C CA . GLU A 1 74 ? 25.86420 19.04050 105.92503 1.000 27.46460 73 GLU A CA 1
ATOM 576 C C . GLU A 1 74 ? 25.08445 18.82223 107.21544 1.000 23.71806 73 GLU A C 1
ATOM 577 O O . GLU A 1 74 ? 24.84100 17.67675 107.61376 1.000 18.71496 73 GLU A O 1
ATOM 583 N N . LEU A 1 75 ? 24.67508 19.90838 107.87530 1.000 15.49664 74 LEU A N 1
ATOM 584 C CA . LEU A 1 75 ? 23.88898 19.78135 109.09827 1.000 15.28376 74 LEU A CA 1
ATOM 585 C C . LEU A 1 75 ? 22.53276 19.14204 108.82439 1.000 22.51998 74 LEU A C 1
ATOM 586 O O . LEU A 1 75 ? 22.10028 18.25297 109.56737 1.000 17.23136 74 LEU A O 1
ATOM 591 N N . LEU A 1 76 ? 21.85015 19.58075 107.76201 1.000 21.96202 75 LEU A N 1
ATOM 592 C CA . LEU A 1 76 ? 20.53874 19.02670 107.43406 1.000 18.88404 75 LEU A CA 1
ATOM 593 C C . LEU A 1 76 ? 20.62453 17.53478 107.13868 1.000 18.24107 75 LEU A C 1
ATOM 594 O O . LEU A 1 76 ? 19.73009 16.76915 107.51358 1.000 14.43145 75 LEU A O 1
ATOM 599 N N . HIS A 1 77 ? 21.69805 17.10399 106.47277 1.000 13.83962 76 HIS A N 1
ATOM 600 C CA . HIS A 1 77 ? 21.89572 15.68194 106.21196 1.000 20.13241 76 HIS A CA 1
ATOM 601 C C . HIS A 1 77 ? 21.94933 14.88585 107.50875 1.000 19.87314 76 HIS A C 1
ATOM 602 O O . HIS A 1 77 ? 21.29132 13.84723 107.64235 1.000 18.52417 76 HIS A O 1
ATOM 609 N N . ALA A 1 78 ? 22.73869 15.35558 108.47740 1.000 25.13259 77 ALA A N 1
ATOM 610 C CA . ALA A 1 78 ? 22.91099 14.59884 109.71286 1.000 23.00974 77 ALA A CA 1
ATOM 611 C C . ALA A 1 78 ? 21.62871 14.58578 110.53319 1.000 17.69993 77 ALA A C 1
ATOM 612 O O . ALA A 1 78 ? 21.28831 13.56898 111.14927 1.000 19.02023 77 ALA A O 1
ATOM 614 N N . LEU A 1 79 ? 20.90488 15.70554 110.55230 1.000 15.15806 78 LEU A N 1
ATOM 615 C CA . LEU A 1 79 ? 19.68318 15.78146 111.34297 1.000 18.91222 78 LEU A CA 1
ATOM 616 C C . LEU A 1 79 ? 18.62153 14.83486 110.79732 1.000 14.76562 78 LEU A C 1
ATOM 617 O O . LEU A 1 79 ? 17.83959 14.25926 111.56310 1.000 20.46519 78 LEU A O 1
ATOM 622 N N . GLN A 1 80 ? 18.58219 14.65858 109.47388 1.000 14.22055 79 GLN A N 1
ATOM 623 C CA . GLN A 1 80 ? 17.56634 13.80509 108.87039 1.000 16.25359 79 GLN A CA 1
ATOM 624 C C . GLN A 1 80 ? 17.87069 12.32502 109.09137 1.000 15.66123 79 GLN A C 1
ATOM 625 O O . GLN A 1 80 ? 16.95410 11.49490 109.08262 1.000 15.14861 79 GLN A O 1
ATOM 631 N N . THR A 1 81 ? 19.14222 11.97334 109.29595 1.000 15.57675 80 THR A N 1
ATOM 632 C CA . THR A 1 81 ? 19.46875 10.62168 109.73887 1.000 16.66090 80 THR A CA 1
ATOM 633 C C . THR A 1 81 ? 18.87698 10.32241 111.11066 1.000 20.37744 80 THR A C 1
ATOM 634 O O . THR A 1 81 ? 18.44337 9.19463 111.37280 1.000 18.12123 80 THR A O 1
ATOM 638 N N . LEU A 1 82 ? 18.85179 11.31690 112.00177 1.000 20.73329 81 LEU A N 1
ATOM 639 C CA . LEU A 1 82 ? 18.40086 11.06396 113.36660 1.000 21.89889 81 LEU A CA 1
ATOM 640 C C . LEU A 1 82 ? 16.88949 10.88517 113.42293 1.000 23.78513 81 LEU A C 1
ATOM 641 O O . LEU A 1 82 ? 16.38477 10.06704 114.19952 1.000 25.43546 81 LEU A O 1
ATOM 646 N N . VAL A 1 83 ? 16.15338 11.63858 112.60945 1.000 25.18656 82 VAL A N 1
ATOM 647 C CA . VAL A 1 83 ? 14.70154 11.72777 112.70346 1.000 28.84896 82 VAL A CA 1
ATOM 648 C C . VAL A 1 83 ? 14.12263 11.59191 111.30260 1.000 33.35121 82 VAL A C 1
ATOM 649 O O . VAL A 1 83 ? 14.49421 12.34693 110.39726 1.000 39.29913 82 VAL A O 1
ATOM 653 N N . THR A 1 84 ? 13.21522 10.63809 111.12565 1.000 33.94538 83 THR A N 1
ATOM 654 C CA . THR A 1 84 ? 12.70803 10.30449 109.79840 1.000 38.18528 83 THR A CA 1
ATOM 655 C C . THR A 1 84 ? 11.18555 10.40536 109.73696 1.000 43.85476 83 THR A C 1
ATOM 656 O O . THR A 1 84 ? 10.62691 10.96324 108.79089 1.000 43.53006 83 THR A O 1
ATOM 660 N N . GLY A 1 93 ? 0.11155 4.96735 100.21266 1.000 37.27054 92 GLY A N 1
ATOM 661 C CA . GLY A 1 93 ? 1.56043 4.93228 100.14748 1.000 35.62517 92 GLY A CA 1
ATOM 662 C C . GLY A 1 93 ? 2.10673 5.24189 98.76739 1.000 32.22846 92 GLY A C 1
ATOM 663 O O . GLY A 1 93 ? 2.17138 4.36563 97.90619 1.000 38.30687 92 GLY A O 1
ATOM 664 N N . ALA A 1 94 ? 2.50244 6.49319 98.55677 1.000 23.62303 93 ALA A N 1
ATOM 665 C CA . ALA A 1 94 ? 2.99939 6.95723 97.27126 1.000 23.03440 93 ALA A CA 1
ATOM 666 C C . ALA A 1 94 ? 4.48746 7.27169 97.35556 1.000 22.76862 93 ALA A C 1
ATOM 667 O O . ALA A 1 94 ? 5.02689 7.56169 98.42696 1.000 24.61960 93 ALA A O 1
ATOM 669 N N . THR A 1 95 ? 5.14677 7.20983 96.19928 1.000 22.83777 94 THR A N 1
ATOM 670 C CA . THR A 1 95 ? 6.58941 7.39347 96.10057 1.000 23.00407 94 THR A CA 1
ATOM 671 C C . THR A 1 95 ? 6.89474 8.27963 94.90371 1.000 20.73063 94 THR A C 1
ATOM 672 O O . THR A 1 95 ? 6.39203 8.03106 93.80465 1.000 23.40628 94 THR A O 1
ATOM 676 N N . VAL A 1 96 ? 7.71940 9.30286 95.11426 1.000 16.43550 95 VAL A N 1
ATOM 677 C CA . VAL A 1 96 ? 8.09841 10.22611 94.05333 1.000 15.84243 95 VAL A CA 1
ATOM 678 C C . VAL A 1 96 ? 9.60383 10.15861 93.85014 1.000 14.40452 95 VAL A C 1
ATOM 679 O O . VAL A 1 96 ? 10.36283 9.82365 94.76503 1.000 16.00462 95 VAL A O 1
ATOM 683 N N . LEU A 1 97 ? 10.03209 10.48515 92.63471 1.000 17.67936 96 LEU A N 1
ATOM 684 C CA . LEU A 1 97 ? 11.44392 10.54799 92.27459 1.000 14.79348 96 LEU A CA 1
ATOM 685 C C . LEU A 1 97 ? 11.84564 12.01452 92.18160 1.000 16.50199 96 LEU A C 1
ATOM 686 O O . LEU A 1 97 ? 11.36350 12.74110 91.30674 1.000 16.24662 96 LEU A O 1
ATOM 691 N N . LEU A 1 98 ? 12.72204 12.44852 93.08151 1.000 13.77818 97 LEU A N 1
ATOM 692 C CA . LEU A 1 98 ? 1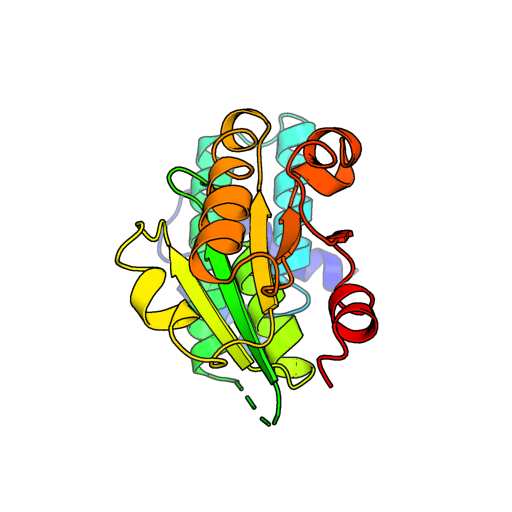3.18409 13.82955 93.12091 1.000 13.36582 97 LEU A CA 1
ATOM 693 C C . LEU A 1 98 ? 14.53637 13.92250 92.42185 1.000 15.51376 97 LEU A C 1
ATOM 694 O O . LEU A 1 98 ? 15.51539 13.31925 92.87440 1.000 14.95432 97 LEU A O 1
ATOM 699 N N . ILE A 1 99 ? 14.58500 14.67495 91.32291 1.000 17.20158 98 ILE A N 1
ATOM 700 C CA . ILE A 1 99 ? 15.73506 14.71715 90.42553 1.000 18.50021 98 ILE A CA 1
ATOM 701 C C . ILE A 1 99 ? 16.42301 16.06560 90.58052 1.000 21.20489 98 ILE A C 1
ATOM 702 O O . ILE A 1 99 ? 15.78057 17.11591 90.45575 1.000 21.44166 98 ILE A O 1
ATOM 707 N N . VAL A 1 100 ? 17.72681 16.03599 90.83521 1.000 20.67411 99 VAL A N 1
ATOM 708 C CA . VAL A 1 100 ? 18.58464 17.21065 90.70771 1.000 15.89070 99 VAL A CA 1
ATOM 709 C C . VAL A 1 100 ? 19.28588 17.12879 89.35194 1.000 24.83006 99 VAL A C 1
ATOM 710 O O . VAL A 1 100 ? 20.13575 16.24395 89.16161 1.000 30.63945 99 VAL A O 1
ATOM 714 N N . PRO A 1 101 ? 18.96997 18.00417 88.40411 1.000 22.49030 100 PRO A N 1
ATOM 715 C CA . PRO A 1 101 ? 19.49995 17.85872 87.04503 1.000 24.31548 100 PRO A CA 1
ATOM 716 C C . PRO A 1 101 ? 21.00104 18.07811 87.02288 1.000 26.32407 100 PRO A C 1
ATOM 717 O O . PRO A 1 101 ? 21.56013 18.68006 87.95262 1.000 27.13180 100 PRO A O 1
ATOM 721 N N . PRO A 1 102 ? 21.69008 17.59151 85.98906 1.000 27.96017 101 PRO A N 1
ATOM 722 C CA . PRO A 1 102 ? 23.14988 17.73904 85.94319 1.000 26.78812 101 PRO A CA 1
ATOM 723 C C . PRO A 1 102 ? 23.56082 19.20226 85.98631 1.000 25.80096 101 PRO A C 1
ATOM 724 O O . PRO A 1 102 ? 22.96034 20.05652 85.33099 1.000 25.70108 101 PRO A O 1
ATOM 728 N N . GLY A 1 103 ? 24.59087 19.48450 86.78003 1.000 25.82539 102 GLY A N 1
ATOM 729 C CA . GLY A 1 103 ? 25.11977 20.82482 86.89644 1.000 27.02752 102 GLY A CA 1
ATOM 730 C C . GLY A 1 103 ? 24.25470 21.79939 87.66018 1.000 28.71902 102 GLY A C 1
ATOM 731 O O . GLY A 1 103 ? 24.59438 22.98767 87.71504 1.000 31.78999 102 GLY A O 1
ATOM 732 N N . GLU A 1 104 ? 23.15066 21.34560 88.24813 1.000 29.16062 103 GLU A N 1
ATOM 733 C CA . GLU A 1 104 ? 22.37056 22.17744 89.15470 1.000 27.22463 103 GLU A CA 1
ATOM 734 C C . GLU A 1 104 ? 23.07073 22.24503 90.50660 1.000 28.91828 103 GLU A C 1
ATOM 735 O O . GLU A 1 104 ? 23.24529 21.22005 91.17633 1.000 26.70006 103 GLU A O 1
ATOM 741 N N . GLN A 1 105 ? 23.47074 23.45058 90.90687 1.000 28.49974 104 GLN A N 1
ATOM 742 C CA . GLN A 1 105 ? 24.23616 23.64622 92.12882 1.000 27.09950 104 GLN A CA 1
ATOM 743 C C . GLN A 1 105 ? 23.38336 24.10685 93.30207 1.000 24.43872 104 GLN A C 1
ATOM 744 O O . GLN A 1 105 ? 23.88496 24.15417 94.43026 1.000 24.29490 104 GLN A O 1
ATOM 750 N N . HIS A 1 106 ? 22.11760 24.44404 93.06923 1.000 23.54785 105 HIS A N 1
ATOM 751 C CA . HIS A 1 106 ? 21.18968 24.77875 94.14659 1.000 21.03940 105 HIS A CA 1
ATOM 752 C C . HIS A 1 106 ? 20.50574 23.49586 94.59785 1.000 19.45769 105 HIS A C 1
ATOM 753 O O . HIS A 1 106 ? 19.58525 23.00075 93.94269 1.000 23.47375 105 HIS A O 1
ATOM 760 N N . THR A 1 107 ? 20.96303 22.95641 95.72766 1.000 14.86861 106 THR A N 1
ATOM 761 C CA . THR A 1 107 ? 20.60364 21.61616 96.16036 1.000 14.05185 106 THR A CA 1
ATOM 762 C C . THR A 1 107 ? 19.95669 21.57238 97.53388 1.000 16.42042 106 THR A C 1
ATOM 763 O O . THR A 1 107 ? 19.32736 20.56118 97.86378 1.000 18.79424 106 THR A O 1
ATOM 767 N N . LEU A 1 108 ? 20.09103 22.62918 98.34021 1.000 17.59081 107 LEU A N 1
ATOM 768 C CA . LEU A 1 108 ? 19.50219 22.62382 99.67523 1.000 19.32187 107 LEU A CA 1
ATOM 769 C C . LEU A 1 108 ? 17.98275 22.56135 99.60930 1.000 20.15591 107 LEU A C 1
ATOM 770 O O . LEU A 1 108 ? 17.34773 21.89121 100.43300 1.000 20.51738 107 LEU A O 1
ATOM 775 N N . GLY A 1 109 ? 17.38370 23.25431 98.63821 1.000 21.33067 108 GLY A N 1
ATOM 776 C CA . GLY A 1 109 ? 15.93355 23.31823 98.57704 1.000 11.43341 108 GLY A CA 1
ATOM 777 C C . GLY A 1 109 ? 15.29929 21.96265 98.33788 1.000 18.24032 108 GLY A C 1
ATOM 778 O O . GLY A 1 109 ? 14.24981 21.65079 98.90371 1.000 19.30317 108 GLY A O 1
ATOM 779 N N . ALA A 1 110 ? 15.93297 21.13289 97.50514 1.000 12.97958 109 ALA A N 1
ATOM 780 C CA . ALA A 1 110 ? 15.38736 19.80693 97.23404 1.000 14.92141 109 ALA A CA 1
ATOM 781 C C . ALA A 1 110 ? 15.50395 18.88705 98.44357 1.000 18.76105 109 ALA A C 1
ATOM 782 O O . ALA A 1 110 ? 14.65379 18.00954 98.63747 1.000 17.31356 109 ALA A O 1
ATOM 784 N N . LEU A 1 111 ? 16.53891 19.06575 99.26670 1.000 11.29889 110 LEU A N 1
ATOM 785 C CA . LEU A 1 111 ? 16.61024 18.31542 100.51618 1.000 16.27856 110 LEU A CA 1
ATOM 786 C C . LEU A 1 111 ? 15.49567 18.72616 101.47050 1.000 16.98449 110 LEU A C 1
ATOM 787 O O . LEU A 1 111 ? 14.89802 17.87393 102.13855 1.000 18.62983 110 LEU A O 1
ATOM 792 N N . ILE A 1 112 ? 15.19531 20.02538 101.54097 1.000 14.82640 111 ILE A N 1
ATOM 793 C CA . ILE A 1 112 ? 14.08627 20.49052 102.37048 1.000 13.63990 111 ILE A CA 1
ATOM 794 C C . ILE A 1 112 ? 12.76245 19.95313 101.84316 1.000 15.56027 111 ILE A C 1
ATOM 795 O O . ILE A 1 112 ? 11.87370 19.57863 102.61878 1.000 17.78824 111 ILE A O 1
ATOM 800 N N . VAL A 1 113 ? 12.61510 19.89805 100.51630 1.000 14.83412 112 VAL A N 1
ATOM 801 C CA . VAL A 1 113 ? 11.38372 19.39325 99.91030 1.000 15.30363 112 VAL A CA 1
ATOM 802 C C . VAL A 1 113 ? 11.19120 17.91818 100.24445 1.000 14.61737 112 VAL A C 1
ATOM 803 O O . VAL A 1 113 ? 10.09498 17.48318 100.62152 1.000 14.31551 112 VAL A O 1
ATOM 807 N N . ALA A 1 114 ? 12.25643 17.12416 100.10551 1.000 12.48075 113 ALA A N 1
ATOM 808 C CA . ALA A 1 114 ? 12.14366 15.69049 100.35027 1.000 12.87123 113 ALA A CA 1
ATOM 809 C C . ALA A 1 114 ? 11.76320 15.40677 101.79753 1.000 14.56576 113 ALA A C 1
ATOM 810 O O . ALA A 1 114 ? 10.98447 14.48675 102.07442 1.000 15.48551 113 ALA A O 1
ATOM 812 N N . MET A 1 115 ? 12.29615 16.19130 102.73600 1.000 16.23324 114 MET A N 1
ATOM 813 C CA . MET A 1 115 ? 11.96260 15.97548 104.13892 1.000 16.16768 114 MET A CA 1
ATOM 814 C C . MET A 1 115 ? 10.55050 16.45604 104.45422 1.000 18.57828 114 MET A C 1
ATOM 815 O O . MET A 1 115 ? 9.84679 15.83870 105.26275 1.000 21.27795 114 MET A O 1
ATOM 820 N N . GLU A 1 116 ? 10.11967 17.55568 103.82913 1.000 15.70695 115 GLU A N 1
ATOM 821 C CA . GLU A 1 116 ? 8.71829 17.95928 103.91009 1.000 19.29985 115 GLU A CA 1
ATOM 822 C C . GLU A 1 116 ? 7.80031 16.85882 103.39036 1.000 19.10418 115 GLU A C 1
ATOM 823 O O . GLU A 1 116 ? 6.81267 16.49644 104.04067 1.000 20.06330 115 GLU A O 1
ATOM 829 N N . LEU A 1 117 ? 8.11084 16.31825 102.20917 1.000 15.33868 116 LEU A N 1
ATOM 830 C CA . LEU A 1 117 ? 7.24822 15.30752 101.60485 1.000 17.61205 116 LEU A CA 1
ATOM 831 C C . LEU A 1 117 ? 7.19884 14.04290 102.45248 1.000 15.01890 116 LEU A C 1
ATOM 832 O O . LEU A 1 117 ? 6.12282 13.46795 102.65765 1.000 15.31670 116 LEU A O 1
ATOM 837 N N . ARG A 1 118 ? 8.35318 13.59785 102.95607 1.000 13.30705 117 ARG A N 1
ATOM 838 C CA . ARG A 1 118 ? 8.38023 12.42646 103.82590 1.000 13.14366 117 ARG A CA 1
ATOM 839 C C . ARG A 1 118 ? 7.55408 12.65469 105.08477 1.000 16.97216 117 ARG A C 1
ATOM 840 O O . ARG A 1 118 ? 6.86283 11.74447 105.55504 1.000 21.82598 117 ARG A O 1
ATOM 848 N N . ARG A 1 119 ? 7.60821 13.86815 105.64130 1.000 16.20550 118 ARG A N 1
ATOM 849 C CA . ARG A 1 119 ? 6.78865 14.19215 106.80449 1.000 20.53412 118 ARG A CA 1
ATOM 850 C C . ARG A 1 119 ? 5.30098 14.14798 106.47768 1.000 23.04947 118 ARG A C 1
ATOM 851 O O . ARG A 1 119 ? 4.48785 13.80244 107.34196 1.000 26.58343 118 ARG A O 1
ATOM 859 N N . ARG A 1 120 ? 4.92382 14.49098 105.24817 1.000 22.34719 119 ARG A N 1
ATOM 860 C CA . ARG A 1 120 ? 3.53046 14.40298 104.83348 1.000 20.90397 119 ARG A CA 1
ATOM 861 C C . ARG A 1 120 ? 3.14576 13.01142 104.34568 1.000 24.03910 119 ARG A C 1
ATOM 862 O O . ARG A 1 120 ? 2.01087 12.82222 103.89583 1.000 25.88120 119 ARG A O 1
ATOM 870 N N . GLY A 1 121 ? 4.05187 12.04010 104.42312 1.000 21.28156 120 GLY A N 1
ATOM 871 C CA . GLY A 1 121 ? 3.73186 10.66622 104.09667 1.000 21.57761 120 GLY A CA 1
ATOM 872 C C . GLY A 1 121 ? 4.01682 10.25287 102.67066 1.000 23.87938 120 GLY A C 1
ATOM 873 O O . GLY A 1 121 ? 3.54142 9.19304 102.24455 1.000 26.62306 120 GLY A O 1
ATOM 874 N N . VAL A 1 122 ? 4.77088 11.04784 101.91865 1.000 21.99391 121 VAL A N 1
ATOM 875 C CA . VAL A 1 122 ? 5.15978 10.70939 100.55440 1.000 20.40698 121 VAL A CA 1
ATOM 876 C C . VAL A 1 122 ? 6.61624 10.26935 100.57068 1.000 21.89335 121 VAL A C 1
ATOM 877 O O . VAL A 1 122 ? 7.50775 11.05460 100.91952 1.000 15.73569 121 VAL A O 1
ATOM 881 N N . SER A 1 123 ? 6.85850 9.01688 100.19257 1.000 14.85316 122 SER A N 1
ATOM 882 C CA . SER A 1 123 ? 8.22416 8.53336 100.05838 1.000 20.04213 122 SER A CA 1
ATOM 883 C C . SER A 1 123 ? 8.93612 9.25855 98.92323 1.000 16.52995 122 SER A C 1
ATOM 884 O O . SER A 1 123 ? 8.34858 9.53854 97.87520 1.000 16.75497 122 SER A O 1
ATOM 887 N N . VAL A 1 124 ? 10.21021 9.57301 99.14356 1.000 13.77580 123 VAL A N 1
ATOM 888 C CA . VAL A 1 124 ? 11.02485 10.31607 98.18968 1.000 18.13944 123 VAL A CA 1
ATOM 889 C C . VAL A 1 124 ? 12.33754 9.57159 98.00167 1.000 17.60996 123 VAL A C 1
ATOM 890 O O . VAL A 1 124 ? 12.95602 9.13207 98.97726 1.000 16.92468 123 VAL A O 1
ATOM 894 N N . ARG A 1 125 ? 12.76552 9.43506 96.74888 1.000 17.24123 124 ARG A N 1
ATOM 895 C CA . ARG A 1 125 ? 14.12092 9.01087 96.41921 1.000 14.57527 124 ARG A CA 1
ATOM 896 C C . ARG A 1 125 ? 14.80533 10.12132 95.63538 1.000 17.16360 124 ARG A C 1
ATOM 897 O O . ARG A 1 125 ? 14.30385 10.54109 94.58705 1.000 17.66505 124 ARG A O 1
ATOM 905 N N . ILE A 1 126 ? 15.94236 10.59770 96.14265 1.000 15.08037 125 ILE A N 1
ATOM 906 C CA . ILE A 1 126 ? 16.65992 11.72497 95.55419 1.000 14.10528 125 ILE A CA 1
ATOM 907 C C . ILE A 1 126 ? 17.78533 11.19022 94.68264 1.000 15.08325 125 ILE A C 1
ATOM 908 O O . ILE A 1 126 ? 18.59947 10.37820 95.13808 1.000 15.66984 125 ILE A O 1
ATOM 913 N N . VAL A 1 127 ? 17.84325 11.65444 93.43494 1.000 15.42609 126 VAL A N 1
ATOM 914 C CA . VAL A 1 127 ?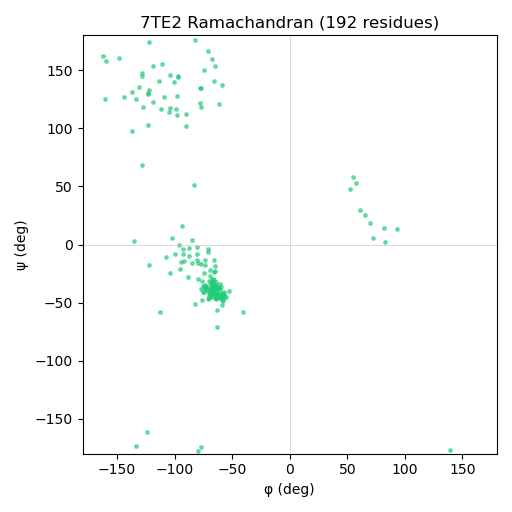 18.86771 11.23111 92.48879 1.000 22.51868 126 VAL A CA 1
ATOM 915 C C . VAL A 1 127 ? 19.53439 12.46126 91.88740 1.000 21.31229 126 VAL A C 1
ATOM 916 O O . VAL A 1 127 ? 18.89402 13.49018 91.65387 1.000 18.35650 126 VAL A O 1
ATOM 920 N N . PHE A 1 128 ? 20.83433 12.34421 91.63377 1.000 17.76327 127 PHE A N 1
ATOM 921 C CA . PHE A 1 128 ? 21.65021 13.44037 91.12667 1.000 21.17097 127 PHE A CA 1
ATOM 922 C C . PHE A 1 128 ? 22.07486 13.11962 89.70011 1.000 19.66822 127 PHE A C 1
ATOM 923 O O . PHE A 1 128 ? 22.79678 12.14288 89.46941 1.000 25.78683 127 PHE A O 1
ATOM 931 N N . ALA A 1 129 ? 21.62355 13.93795 88.75459 1.000 21.71025 128 ALA A N 1
ATOM 932 C CA . ALA A 1 129 ? 22.08080 13.88940 87.37011 1.000 26.08994 128 ALA A CA 1
ATOM 933 C C . ALA A 1 129 ? 21.91197 12.49656 86.75452 1.000 27.94249 128 ALA A C 1
ATOM 934 O O . ALA A 1 129 ? 22.88715 11.89186 86.30081 1.000 30.47634 128 ALA A O 1
ATOM 936 N N . PRO A 1 130 ? 20.68923 11.96238 86.72428 1.000 28.71060 129 PRO A N 1
ATOM 937 C CA . PRO A 1 130 ? 20.49249 10.61402 86.17481 1.000 31.31243 129 PRO A CA 1
ATOM 938 C C . PRO A 1 130 ? 20.53584 10.64550 84.65304 1.000 33.22916 129 PRO A C 1
ATOM 939 O O . PRO A 1 130 ? 19.92696 11.51140 84.01987 1.000 30.87022 129 PRO A O 1
ATOM 943 N N . GLY A 1 131 ? 21.26284 9.69672 84.06944 1.000 35.88078 130 GLY A N 1
ATOM 944 C CA . GLY A 1 131 ? 21.25694 9.50376 82.63607 1.000 38.36570 130 GLY A CA 1
ATOM 945 C C . GLY A 1 131 ? 20.00560 8.79236 82.15862 1.000 39.97637 130 GLY A C 1
ATOM 946 O O . GLY A 1 131 ? 19.06885 8.52696 82.91345 1.000 39.50993 130 GLY A O 1
ATOM 947 N N . LEU A 1 132 ? 20.00205 8.47685 80.86055 1.000 45.25014 131 LEU A N 1
ATOM 948 C CA . LEU A 1 132 ? 18.86972 7.76351 80.27780 1.000 50.83254 131 LEU A CA 1
ATOM 949 C C . LEU A 1 132 ? 18.70142 6.38515 80.90403 1.000 53.84243 131 LEU A C 1
ATOM 950 O O . LEU A 1 132 ? 17.57912 5.97160 81.21678 1.000 55.34768 131 LEU A O 1
ATOM 955 N N . SER A 1 133 ? 19.80242 5.65938 81.09533 1.000 54.72792 132 SER A N 1
ATOM 956 C CA . SER A 1 133 ? 19.74920 4.31172 81.64593 1.000 58.45072 132 SER A CA 1
ATOM 957 C C . SER A 1 133 ? 19.77893 4.28698 83.16885 1.000 56.14873 132 SER A C 1
ATOM 958 O O . SER A 1 133 ? 19.55100 3.22632 83.76010 1.000 57.38643 132 SER A O 1
ATOM 961 N N . ASP A 1 134 ? 20.05281 5.41961 83.81718 1.000 52.16987 133 ASP A N 1
ATOM 962 C CA . ASP A 1 134 ? 19.67088 5.57707 85.21671 1.000 50.04450 133 ASP A CA 1
ATOM 963 C C . ASP A 1 134 ? 18.15839 5.68555 85.36386 1.000 45.23686 133 ASP A C 1
ATOM 964 O O . ASP A 1 134 ? 17.55967 5.04036 86.23249 1.000 42.73096 133 ASP A O 1
ATOM 969 N N . LEU A 1 135 ? 17.52306 6.50417 84.52288 1.000 42.59026 134 LEU A N 1
ATOM 970 C CA . LEU A 1 135 ? 16.07788 6.67319 84.60909 1.000 38.87927 134 LEU A CA 1
ATOM 971 C C . LEU A 1 135 ? 15.33416 5.40582 84.20451 1.000 44.96071 134 LEU A C 1
ATOM 972 O O . LEU A 1 135 ? 14.25998 5.12345 84.74558 1.000 44.50956 134 LEU A O 1
ATOM 977 N N . SER A 1 136 ? 15.88442 4.63066 83.26675 1.000 53.41636 135 SER A N 1
ATOM 978 C CA . SER A 1 136 ? 15.05897 3.70914 82.49023 1.000 58.90117 135 SER A CA 1
ATOM 979 C C . SER A 1 136 ? 14.63177 2.50919 83.32463 1.000 61.66852 135 SER A C 1
ATOM 980 O O . SER A 1 136 ? 13.52165 1.98914 83.15219 1.000 66.06776 135 SER A O 1
ATOM 983 N N . ARG A 1 137 ? 15.50554 2.05132 84.22462 1.000 55.43571 136 ARG A N 1
ATOM 984 C CA . ARG A 1 137 ? 15.09170 1.24014 85.36361 1.000 55.54594 136 ARG A CA 1
ATOM 985 C C . ARG A 1 137 ? 13.79845 1.74401 85.99071 1.000 54.80845 136 ARG A C 1
ATOM 986 O O . ARG A 1 137 ? 12.80529 1.01367 86.10092 1.000 53.78559 136 ARG A O 1
ATOM 994 N N . LEU A 1 138 ? 13.81579 2.99498 86.42722 1.000 54.23472 137 LEU A N 1
ATOM 995 C CA . LEU A 1 138 ? 12.82511 3.50319 87.35896 1.000 52.01837 137 LEU A CA 1
ATOM 996 C C . LEU A 1 138 ? 11.51766 3.89622 86.68491 1.000 54.87773 137 LEU A C 1
ATOM 997 O O . LEU A 1 138 ? 10.54956 4.20150 87.38853 1.000 59.20844 137 LEU A O 1
ATOM 1002 N N . MET A 1 139 ? 11.46303 3.90660 85.34904 1.000 56.47650 138 MET A N 1
ATOM 1003 C CA . MET A 1 139 ? 10.21461 4.12068 84.62473 1.000 58.74780 138 MET A CA 1
ATOM 1004 C C . MET A 1 139 ? 9.67071 2.87007 83.95001 1.000 65.06664 138 MET A C 1
ATOM 1005 O O . MET A 1 139 ? 8.53318 2.89740 83.46496 1.000 66.85719 138 MET A O 1
ATOM 1010 N N . ALA A 1 140 ? 10.44929 1.78712 83.89044 1.000 69.36595 139 ALA A N 1
ATOM 1011 C CA . ALA A 1 140 ? 9.98141 0.56381 83.25045 1.000 71.43125 139 ALA A CA 1
ATOM 1012 C C . ALA A 1 140 ? 8.79811 -0.05198 83.98201 1.000 74.08510 139 ALA A C 1
ATOM 1013 O O . ALA A 1 140 ? 8.07885 -0.86968 83.39703 1.000 77.01363 139 ALA A O 1
ATOM 1015 N N . THR A 1 141 ? 8.58340 0.32001 85.23999 1.000 71.57517 140 THR A N 1
ATOM 1016 C CA . THR A 1 141 ? 7.42463 -0.08643 86.01842 1.000 67.88972 140 THR A CA 1
ATOM 1017 C C . THR A 1 141 ? 6.66905 1.14945 86.49173 1.000 66.95186 140 THR A C 1
ATOM 1018 O O . THR A 1 141 ? 7.11306 2.28616 86.31000 1.000 66.55264 140 THR A O 1
ATOM 1022 N N . THR A 1 142 ? 5.51283 0.91560 87.11423 1.000 66.08255 141 THR A N 1
ATOM 1023 C CA . THR A 1 142 ? 4.79966 1.97621 87.81811 1.000 61.86115 141 THR A CA 1
ATOM 1024 C C . THR A 1 142 ? 5.35310 2.16003 89.22671 1.000 57.23755 141 THR A C 1
ATOM 1025 O O . THR A 1 142 ? 4.59742 2.16477 90.20482 1.000 56.28393 141 THR A O 1
ATOM 1029 N N . ARG A 1 143 ? 6.67430 2.31485 89.33554 1.000 50.21699 142 ARG A N 1
ATOM 1030 C CA . ARG A 1 143 ? 7.32811 2.34364 90.63904 1.000 39.34275 142 ARG A CA 1
ATOM 1031 C C . ARG A 1 143 ? 7.10323 3.67828 91.34133 1.000 30.28992 142 ARG A C 1
ATOM 1032 O O . ARG A 1 143 ? 6.73960 3.71590 92.52240 1.000 25.98544 142 ARG A O 1
ATOM 1040 N N . PHE A 1 144 ? 7.31530 4.77952 90.62795 1.000 24.40125 143 PHE A N 1
ATOM 1041 C CA . PHE A 1 144 ? 7.07705 6.11903 91.14401 1.000 22.10731 143 PHE A CA 1
ATOM 1042 C C . PHE A 1 144 ? 5.74954 6.65201 90.62439 1.000 20.47776 143 PHE A C 1
ATOM 1043 O O . PHE A 1 144 ? 5.39906 6.44803 89.45863 1.000 22.41494 143 PHE A O 1
ATOM 1051 N N . ASP A 1 145 ? 5.01619 7.34267 91.49680 1.000 23.86123 144 ASP A N 1
ATOM 1052 C CA . ASP A 1 145 ? 3.76311 7.97062 91.10041 1.000 22.64297 144 ASP A CA 1
ATOM 1053 C C . ASP A 1 145 ? 3.96243 9.34700 90.48293 1.000 21.38452 144 ASP A C 1
ATOM 1054 O O . ASP A 1 145 ? 3.03976 9.85979 89.84113 1.000 23.53354 144 ASP A O 1
ATOM 1059 N N . ALA A 1 146 ? 5.13441 9.95198 90.65968 1.000 17.49257 145 ALA A N 1
ATOM 1060 C CA . ALA A 1 146 ? 5.45673 11.20864 89.99822 1.000 19.43978 145 ALA A CA 1
ATOM 1061 C C . ALA A 1 146 ? 6.96436 11.40485 90.02544 1.000 15.78232 145 ALA A C 1
ATOM 1062 O O . ALA A 1 146 ? 7.67664 10.77499 90.81092 1.000 17.02230 145 ALA A O 1
ATOM 1064 N N . ALA A 1 147 ? 7.43981 12.28913 89.15412 1.000 18.79491 146 ALA A N 1
ATOM 1065 C CA . ALA A 1 147 ? 8.80854 12.78284 89.19450 1.000 19.33716 146 ALA A CA 1
ATOM 1066 C C . ALA A 1 147 ? 8.81435 14.26690 89.53035 1.000 22.61537 146 ALA A C 1
ATOM 1067 O O . ALA A 1 147 ? 7.95908 15.02399 89.06022 1.000 27.28757 146 ALA A O 1
ATOM 1069 N N . LEU A 1 148 ? 9.77813 14.67422 90.35148 1.000 17.93743 147 LEU A N 1
ATOM 1070 C CA . LEU A 1 148 ? 9.92192 16.05516 90.78878 1.000 13.75410 147 LEU A CA 1
ATOM 1071 C C . LEU A 1 148 ? 11.30725 16.54623 90.39976 1.000 17.93709 147 LEU A C 1
ATOM 1072 O O . LEU A 1 148 ? 12.30114 15.84752 90.62348 1.000 14.02689 147 LEU A O 1
ATOM 1077 N N . ILE A 1 149 ? 11.37001 17.73983 89.81608 1.000 14.18807 148 ILE A N 1
ATOM 1078 C CA . ILE A 1 149 ? 12.61627 18.33243 89.34472 1.000 14.63234 148 ILE A CA 1
ATOM 1079 C C . ILE A 1 149 ? 12.78332 19.68751 90.01724 1.000 19.03010 148 ILE A C 1
ATOM 1080 O O . ILE A 1 149 ? 11.85493 20.50244 90.01846 1.000 14.12644 148 ILE A O 1
ATOM 1085 N N . THR A 1 150 ? 13.95919 19.92633 90.58717 1.000 17.70397 149 THR A N 1
ATOM 1086 C CA . THR A 1 150 ? 14.33436 21.24807 91.06691 1.000 17.07681 149 THR A CA 1
ATOM 1087 C C . THR A 1 150 ? 15.17865 21.96162 90.01573 1.000 16.15575 149 THR A C 1
ATOM 1088 O O . THR A 1 150 ? 15.94508 21.33437 89.28195 1.000 17.19252 149 THR A O 1
ATOM 1092 N N . VAL A 1 151 ? 15.01393 23.28085 89.92520 1.000 15.88585 150 VAL A N 1
ATOM 1093 C CA . VAL A 1 151 ? 15.78315 24.08654 88.98077 1.000 19.97348 150 VAL A CA 1
ATOM 1094 C C . VAL A 1 151 ? 16.09226 25.43664 89.61409 1.000 19.63677 150 VAL A C 1
ATOM 1095 O O . VAL A 1 151 ? 15.18901 26.13029 90.09298 1.000 16.09846 150 VAL A O 1
ATOM 1099 N N . GLY A 1 152 ? 17.37081 25.80694 89.61711 1.000 21.36447 151 GLY A N 1
ATOM 1100 C CA . GLY A 1 152 ? 17.83261 26.94330 90.38839 1.000 21.14170 151 GLY A CA 1
ATOM 1101 C C . GLY A 1 152 ? 18.10223 28.17097 89.54275 1.000 22.52618 151 GLY A C 1
ATOM 1102 O O . GLY A 1 152 ? 18.05661 29.29762 90.04433 1.000 28.68085 151 GLY A O 1
ATOM 1103 N N . SER A 1 153 ? 18.38768 27.97027 88.25828 1.000 25.54736 152 SER A N 1
ATOM 1104 C CA . SER A 1 153 ? 18.92672 29.03672 87.42684 1.000 31.84587 152 SER A CA 1
ATOM 1105 C C . SER A 1 153 ? 18.44230 28.85569 85.99650 1.000 35.29537 152 SER A C 1
ATOM 1106 O O . SER A 1 153 ? 18.02440 27.76739 85.59124 1.000 36.98461 152 SER A O 1
ATOM 1109 N N . MET A 1 154 ? 18.50951 29.94822 85.23227 1.000 34.94140 153 MET A N 1
ATOM 1110 C CA . MET A 1 154 ? 17.95951 29.94945 83.88155 1.000 34.65815 153 MET A CA 1
ATOM 1111 C C . MET A 1 154 ? 18.74806 29.04166 82.94778 1.000 34.13853 153 MET A C 1
ATOM 1112 O O . MET A 1 154 ? 18.16646 28.42660 82.04741 1.000 36.57780 153 MET A O 1
ATOM 1117 N N . ASP A 1 155 ? 20.06302 28.93934 83.14318 1.000 32.86362 154 ASP A N 1
ATOM 1118 C CA . ASP A 1 155 ? 20.87583 28.11218 82.26252 1.000 36.97226 154 ASP A CA 1
ATOM 1119 C C . ASP A 1 155 ? 20.63191 26.62420 82.46107 1.000 31.72290 154 ASP A C 1
ATOM 1120 O O . ASP A 1 155 ? 21.16274 25.82402 81.68663 1.000 36.26259 154 ASP A O 1
ATOM 1125 N N . ARG A 1 156 ? 19.84866 26.23656 83.46327 1.000 27.64021 155 ARG A N 1
ATOM 1126 C CA . ARG A 1 156 ? 19.44600 24.84962 83.64563 1.000 27.03056 155 ARG A CA 1
ATOM 1127 C C . ARG A 1 156 ? 18.11261 24.52327 82.98788 1.000 27.05099 155 ARG A C 1
ATOM 1128 O O . ARG A 1 156 ? 17.69753 23.36051 83.01292 1.000 29.44102 155 ARG A O 1
ATOM 1136 N N . VAL A 1 157 ? 17.43279 25.51332 82.40579 1.000 30.64559 156 VAL A N 1
ATOM 1137 C CA . VAL A 1 157 ? 16.04295 25.32040 82.00221 1.000 29.60344 156 VAL A CA 1
ATOM 1138 C C . VAL A 1 157 ? 15.95942 24.39056 80.79840 1.000 29.43372 156 VAL A C 1
ATOM 1139 O O . VAL A 1 157 ? 15.05952 23.54627 80.70973 1.000 24.43502 156 VAL A O 1
ATOM 1143 N N A GLU A 1 158 ? 16.89815 24.51889 79.85804 0.468 29.58840 157 GLU A N 1
ATOM 1144 N N B GLU A 1 158 ? 16.89308 24.53161 79.85390 0.532 29.58730 157 GLU A N 1
ATOM 1145 C CA A GLU A 1 158 ? 16.89599 23.63615 78.69568 0.468 30.37041 157 GLU A CA 1
ATOM 1146 C CA B GLU A 1 158 ? 16.92084 23.64669 78.69358 0.532 30.36982 157 GLU A CA 1
ATOM 1147 C C A GLU A 1 158 ? 17.22118 22.20016 79.08990 0.468 28.98632 157 GLU A C 1
ATOM 1148 C C B GLU A 1 158 ? 17.20914 22.20799 79.10426 0.532 28.94308 157 GLU A C 1
ATOM 1149 O O A GLU A 1 158 ? 16.64053 21.25572 78.54321 0.468 29.39323 157 GLU A O 1
ATOM 1150 O O B GLU A 1 158 ? 16.59207 21.27038 78.58558 0.532 29.06505 157 GLU A O 1
ATOM 1161 N N . ILE A 1 159 ? 18.14163 22.01602 80.03945 1.000 26.49800 158 ILE A N 1
ATOM 1162 C CA . ILE A 1 159 ? 18.41984 20.67797 80.55804 1.000 34.46203 158 ILE A CA 1
ATOM 1163 C C . ILE A 1 159 ? 17.19574 20.10891 81.26388 1.000 30.01615 158 ILE A C 1
ATOM 1164 O O . ILE A 1 159 ? 16.92225 18.90386 81.19720 1.000 29.73726 158 ILE A O 1
ATOM 1169 N N A CYS A 1 160 ? 16.43178 20.96554 81.95039 0.526 25.30473 159 CYS A N 1
ATOM 1170 N N B CYS A 1 160 ? 16.43597 20.96679 81.94990 0.474 25.33109 159 CYS A N 1
ATOM 1171 C CA A CYS A 1 160 ? 15.19839 20.50945 82.58297 0.526 24.32540 159 CYS A CA 1
ATOM 1172 C CA B CYS A 1 160 ? 15.20100 20.51953 82.58179 0.474 24.30983 159 CYS A CA 1
ATOM 1173 C C A CYS A 1 160 ? 14.16863 20.08112 81.54615 0.526 25.54569 159 CYS A C 1
ATOM 1174 C C B CYS A 1 160 ? 14.17278 20.0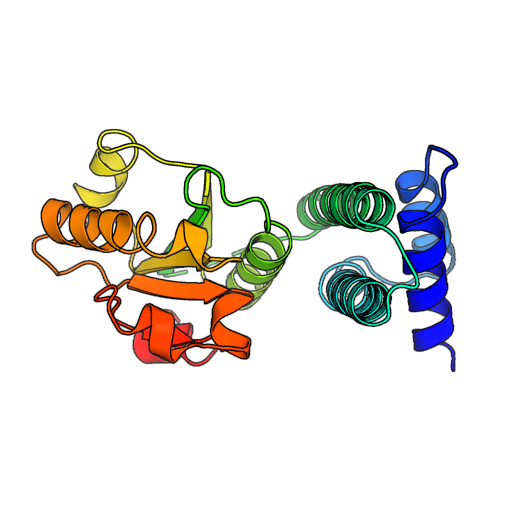8275 81.54653 0.474 25.58840 159 CYS A C 1
ATOM 1175 O O A CYS A 1 160 ? 13.44255 19.10263 81.75397 0.526 24.13777 159 CYS A O 1
ATOM 1176 O O B CYS A 1 160 ? 13.44997 19.10233 81.75755 0.474 24.12713 159 CYS A O 1
ATOM 1181 N N . ALA A 1 161 ? 14.09106 20.79982 80.42380 1.000 28.63252 160 ALA A N 1
ATOM 1182 C CA . ALA A 1 161 ? 13.14108 20.43524 79.37866 1.000 33.05670 160 ALA A CA 1
ATOM 1183 C C . ALA A 1 161 ? 13.49286 19.09167 78.75513 1.000 25.35182 160 ALA A C 1
ATOM 1184 O O . ALA A 1 161 ? 12.59999 18.30404 78.42114 1.000 25.42430 160 ALA A O 1
ATOM 1186 N N . LYS A 1 162 ? 14.78862 18.80941 78.59778 1.000 29.79330 161 LYS A N 1
ATOM 1187 C CA . LYS A 1 162 ? 15.20558 17.50082 78.10500 1.000 26.81354 161 LYS A CA 1
ATOM 1188 C C . LYS A 1 162 ? 14.85114 16.39699 79.09391 1.000 25.37094 161 LYS A C 1
ATOM 1189 O O . LYS A 1 162 ? 14.44661 15.30162 78.68803 1.000 26.01208 161 LYS A O 1
ATOM 1195 N N . LEU A 1 163 ? 14.99269 16.66766 80.39414 1.000 23.81610 162 LEU A N 1
ATOM 1196 C CA . LEU A 1 163 ? 14.57482 15.70329 81.40890 1.000 24.46168 162 LEU A CA 1
ATOM 1197 C C . LEU A 1 163 ? 13.09312 15.37124 81.27595 1.000 25.54019 162 LEU A C 1
ATOM 1198 O O . LEU A 1 163 ? 12.71078 14.19614 81.21617 1.000 25.22237 162 LEU A O 1
ATOM 1203 N N . VAL A 1 164 ? 12.24284 16.40111 81.23423 1.000 23.67355 163 VAL A N 1
ATOM 1204 C CA . VAL A 1 164 ? 10.80528 16.18719 81.08552 1.000 22.81481 163 VAL A CA 1
ATOM 1205 C C . VAL A 1 164 ? 10.50839 15.43193 79.79888 1.000 25.92120 163 VAL A C 1
ATOM 1206 O O . VAL A 1 164 ? 9.67272 14.51938 79.77538 1.000 23.33129 163 VAL A O 1
ATOM 1210 N N . LYS A 1 165 ? 11.19072 15.79840 78.71026 1.000 25.40616 164 LYS A N 1
ATOM 1211 C CA . LYS A 1 165 ? 11.00636 15.10369 77.43999 1.000 26.33979 164 LYS A CA 1
ATOM 1212 C C . LYS A 1 165 ? 11.42625 13.64092 77.54693 1.000 30.87936 164 LYS A C 1
ATOM 1213 O O . LYS A 1 165 ? 10.71605 12.74257 77.08061 1.000 31.61438 164 LYS A O 1
ATOM 1219 N N . THR A 1 166 ? 12.58289 13.38184 78.16303 1.000 28.95773 165 THR A N 1
ATOM 1220 C CA . THR A 1 166 ? 13.04839 12.00550 78.31187 1.000 33.69715 165 THR A CA 1
ATOM 1221 C C . THR A 1 166 ? 12.14621 11.21566 79.24845 1.000 33.60026 165 THR A C 1
ATOM 1222 O O . THR A 1 166 ? 11.82877 10.05230 78.97589 1.000 34.18595 165 THR A O 1
ATOM 1226 N N . LEU A 1 167 ? 11.73294 11.82916 80.36086 1.000 31.59053 166 LEU A N 1
ATOM 1227 C CA . LEU A 1 167 ? 10.73080 11.21174 81.22527 1.000 30.33147 166 LEU A CA 1
ATOM 1228 C C . LEU A 1 167 ? 9.44850 10.90964 80.45902 1.000 31.41084 166 LEU A C 1
ATOM 1229 O O . LEU A 1 167 ? 8.83459 9.85178 80.64872 1.000 33.04472 166 LEU A O 1
ATOM 1234 N N . SER A 1 168 ? 9.02959 11.82692 79.58643 1.000 30.65508 167 SER A N 1
ATOM 1235 C CA . SER A 1 168 ? 7.82417 11.59439 78.80057 1.000 31.75962 167 SER A CA 1
ATOM 1236 C C . SER A 1 168 ? 8.00422 10.43758 77.82589 1.000 37.04045 167 SER A C 1
ATOM 1237 O O . SER A 1 168 ? 7.05083 9.69226 77.57275 1.000 37.31703 167 SER A O 1
ATOM 1240 N N . SER A 1 169 ? 9.21453 10.25615 77.28762 1.000 40.16627 168 SER A N 1
ATOM 1241 C CA . SER A 1 169 ? 9.43076 9.20782 76.29521 1.000 42.83193 168 SER A CA 1
ATOM 1242 C C . SER A 1 169 ? 9.48254 7.82691 76.93567 1.000 41.20887 168 SER A C 1
ATOM 1243 O O . SER A 1 169 ? 8.91956 6.87085 76.39250 1.000 46.36159 168 SER A O 1
ATOM 1246 N N . LEU A 1 170 ? 10.13950 7.70235 78.09053 1.000 34.61440 169 LEU A N 1
ATOM 1247 C CA . LEU A 1 170 ? 10.23870 6.41363 78.76579 1.000 33.76684 169 LEU A CA 1
ATOM 1248 C C . LEU A 1 170 ? 8.91675 5.94964 79.36400 1.000 36.36025 169 LEU A C 1
ATOM 1249 O O . LEU A 1 170 ? 8.86633 4.84300 79.91143 1.000 35.72803 169 LEU A O 1
ATOM 1254 N N . THR A 1 171 ? 7.85498 6.75648 79.28795 1.000 42.61319 170 THR A N 1
ATOM 1255 C CA . THR A 1 171 ? 6.55225 6.36667 79.80953 1.000 44.99010 170 THR A CA 1
ATOM 1256 C C . THR A 1 171 ? 5.39898 6.68981 78.86850 1.000 52.30554 170 THR A C 1
ATOM 1257 O O . THR A 1 171 ? 4.24172 6.45954 79.23862 1.000 54.86632 170 THR A O 1
ATOM 1261 N N . LYS A 1 172 ? 5.67774 7.21435 77.67423 1.000 52.91290 171 LYS A N 1
ATOM 1262 C CA . LYS A 1 172 ? 4.64954 7.68988 76.74738 1.000 55.19920 171 LYS A CA 1
ATOM 1263 C C . LYS A 1 172 ? 3.69835 8.66960 77.43267 1.000 55.46850 171 LYS A C 1
ATOM 1264 O O . LYS A 1 172 ? 2.47363 8.57293 77.32290 1.000 57.14681 171 LYS A O 1
ATOM 1270 N N . GLY A 1 173 ? 4.28144 9.62923 78.14850 1.000 52.01214 172 GLY A N 1
ATOM 1271 C CA . GLY A 1 173 ? 3.54373 10.76961 78.64462 1.000 48.43399 172 GLY A CA 1
ATOM 1272 C C . GLY A 1 173 ? 2.78933 10.53891 79.93413 1.000 44.00975 172 GLY A C 1
ATOM 1273 O O . GLY A 1 173 ? 2.09657 11.45502 80.39643 1.000 43.92111 172 GLY A O 1
ATOM 1274 N N . ARG A 1 174 ? 2.89775 9.35217 80.53137 1.000 42.55427 173 ARG A N 1
ATOM 1275 C CA . ARG A 1 174 ? 2.07748 8.98307 81.67677 1.000 43.04647 173 ARG A CA 1
ATOM 1276 C C . ARG A 1 174 ? 2.72635 9.32229 83.01114 1.000 38.71971 173 ARG A C 1
ATOM 1277 O O . ARG A 1 174 ? 2.03850 9.30760 84.03798 1.000 42.35438 173 ARG A O 1
ATOM 1285 N N . MET A 1 175 ? 4.02011 9.62865 83.02225 1.000 31.02782 174 MET A N 1
ATOM 1286 C CA . MET A 1 175 ? 4.68657 10.10063 84.22840 1.000 30.93358 174 MET A CA 1
ATOM 1287 C C . MET A 1 175 ? 4.34599 11.56914 84.45763 1.000 31.21431 174 MET A C 1
ATOM 1288 O O . MET A 1 175 ? 4.60407 12.41634 83.59482 1.000 35.50549 174 MET A O 1
ATOM 1293 N N . ARG A 1 176 ? 3.75854 11.86739 85.61376 1.000 25.71670 175 ARG A N 1
ATOM 1294 C CA . ARG A 1 176 ? 3.51304 13.24658 86.01052 1.000 21.63576 175 ARG A CA 1
ATOM 1295 C C . ARG A 1 176 ? 4.79682 13.88059 86.53108 1.000 20.10921 175 ARG A C 1
ATOM 1296 O O . ARG A 1 176 ? 5.52523 13.27103 87.32140 1.000 20.79507 175 ARG A O 1
ATOM 1304 N N . VAL A 1 177 ? 5.07166 15.10535 86.08619 1.000 17.62489 176 VAL A N 1
ATOM 1305 C CA . VAL A 1 177 ? 6.32654 15.79217 86.37117 1.000 17.16957 176 VAL A CA 1
ATOM 1306 C C . VAL A 1 177 ? 5.99513 17.15643 86.95694 1.000 16.50965 176 VAL A C 1
ATOM 1307 O O . VAL A 1 177 ? 5.36489 17.98417 86.28857 1.000 17.11161 176 VAL A O 1
ATOM 1311 N N . ALA A 1 178 ? 6.42402 17.39483 88.19190 1.000 15.54631 177 ALA A N 1
ATOM 1312 C CA . ALA A 1 178 ? 6.38731 18.72249 88.78568 1.000 15.11542 177 ALA A CA 1
ATOM 1313 C C . ALA A 1 178 ? 7.77917 19.34371 88.80211 1.000 17.72487 177 ALA A C 1
ATOM 1314 O O . ALA A 1 178 ? 8.78937 18.65356 88.96637 1.000 14.66842 177 ALA A O 1
ATOM 1316 N N . ILE A 1 179 ? 7.81885 20.66262 88.63255 1.000 16.23605 178 ILE A N 1
ATOM 1317 C CA . ILE A 1 179 ? 9.05454 21.43540 88.65388 1.000 15.04423 178 ILE A CA 1
ATOM 1318 C C . ILE A 1 179 ? 8.92937 22.51448 89.71954 1.000 26.30708 178 ILE A C 1
ATOM 1319 O O . ILE A 1 179 ? 7.94537 23.26419 89.73860 1.000 20.52035 178 ILE A O 1
ATOM 1324 N N . GLY A 1 180 ? 9.92567 22.59632 90.59837 1.000 13.92859 179 GLY A N 1
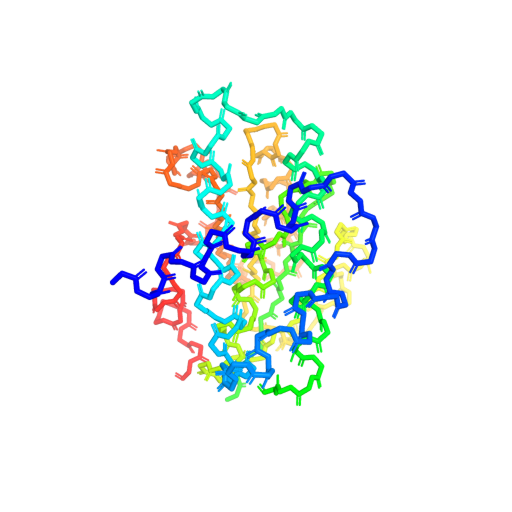ATOM 1325 C CA . GLY A 1 180 ? 10.08311 23.75916 91.44893 1.000 13.66451 179 GLY A CA 1
ATOM 1326 C C . GLY A 1 180 ? 11.50532 24.27791 91.49522 1.000 15.91035 179 GLY A C 1
ATOM 1327 O O . GLY A 1 180 ? 12.37448 23.79872 90.76032 1.000 16.85128 179 GLY A O 1
ATOM 1328 N N . GLY A 1 181 ? 11.75769 25.25786 92.35644 1.000 13.62122 180 GLY A N 1
ATOM 1329 C CA . GLY A 1 181 ? 13.10232 25.76776 92.52683 1.000 20.13961 180 GLY A CA 1
ATOM 1330 C C . GLY A 1 181 ? 13.14299 27.27350 92.66664 1.000 22.28226 180 GLY A C 1
ATOM 1331 O O . GLY A 1 181 ? 12.09530 27.92650 92.69970 1.000 16.93036 180 GLY A O 1
ATOM 1332 N N . ALA A 1 182 ? 14.35015 27.83750 92.75313 1.000 14.79014 181 ALA A N 1
ATOM 1333 C CA . ALA A 1 182 ? 14.48773 29.28428 92.86714 1.000 25.97857 181 ALA A CA 1
ATOM 1334 C C . ALA A 1 182 ? 14.01691 30.01578 91.61538 1.000 27.78275 181 ALA A C 1
ATOM 1335 O O . ALA A 1 182 ? 13.66124 31.19581 91.70244 1.000 29.59134 181 ALA A O 1
ATOM 1337 N N . ILE A 1 183 ? 14.00417 29.34538 90.45966 1.000 29.87881 182 ILE A N 1
ATOM 1338 C CA . ILE A 1 183 ? 13.48929 29.96350 89.24120 1.000 31.39847 182 ILE A CA 1
ATOM 1339 C C . ILE A 1 183 ? 11.99206 30.21818 89.36104 1.000 29.64282 182 ILE A C 1
ATOM 1340 O O . ILE A 1 183 ? 11.48067 31.23172 88.86903 1.000 28.49228 182 ILE A O 1
ATOM 1345 N N . VAL A 1 184 ? 11.26934 29.31296 90.02690 1.000 31.66877 183 VAL A N 1
ATOM 1346 C CA . VAL A 1 184 ? 9.80963 29.38120 90.04514 1.000 32.63424 183 VAL A CA 1
ATOM 1347 C C . VAL A 1 184 ? 9.34162 30.66809 90.71410 1.000 35.94097 183 VAL A C 1
ATOM 1348 O O . VAL A 1 184 ? 8.35708 31.28519 90.28904 1.000 35.50181 183 VAL A O 1
ATOM 1352 N N . SER A 1 185 ? 10.05199 31.10435 91.75561 1.000 44.29314 184 SER A N 1
ATOM 1353 C CA . SER A 1 185 ? 9.64904 32.29715 92.49385 1.000 51.50133 184 SER A CA 1
ATOM 1354 C C . SER A 1 185 ? 9.70212 33.53495 91.60619 1.000 59.05113 184 SER A C 1
ATOM 1355 O O . SER A 1 185 ? 8.70321 34.24585 91.44330 1.000 61.20778 184 SER A O 1
ATOM 1358 N N . GLN A 1 186 ? 10.86761 33.80685 91.02124 1.000 60.97220 185 GLN A N 1
ATOM 1359 C CA . GLN A 1 186 ? 11.00377 34.89300 90.05952 1.000 64.03334 185 GLN A CA 1
ATOM 1360 C C . GLN A 1 186 ? 10.15037 34.63118 88.82435 1.000 60.98838 185 GLN A C 1
ATOM 1361 O O . GLN A 1 186 ? 9.13590 35.30258 88.60986 1.000 62.81088 185 GLN A O 1
ATOM 1367 N N . ARG A 1 187 ? 10.54950 33.65345 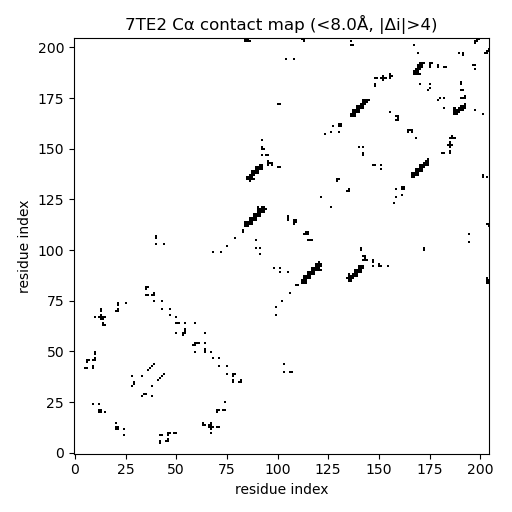88.00871 1.000 53.40952 186 ARG A N 1
ATOM 1368 C CA . ARG A 1 187 ? 10.17143 33.59083 86.59871 1.000 47.84108 186 ARG A CA 1
ATOM 1369 C C . ARG A 1 187 ? 9.60130 32.19863 86.31185 1.000 43.16251 186 ARG A C 1
ATOM 1370 O O . ARG A 1 187 ? 10.19812 31.39839 85.58853 1.000 38.20740 186 ARG A O 1
ATOM 1378 N N . ALA A 1 188 ? 8.42856 31.91744 86.88676 1.000 44.28271 187 ALA A N 1
ATOM 1379 C CA . ALA A 1 188 ? 7.80853 30.60923 86.70378 1.000 42.50507 187 ALA A CA 1
ATOM 1380 C C . ALA A 1 188 ? 7.32737 30.40453 85.27224 1.000 43.00815 187 ALA A C 1
ATOM 1381 O O . ALA A 1 188 ? 7.25107 29.26235 84.80408 1.000 44.21419 187 ALA A O 1
ATOM 1383 N N . GLU A 1 189 ? 7.00272 31.48884 84.56282 1.000 38.95168 188 GLU A N 1
ATOM 1384 C CA . GLU A 1 189 ? 6.62100 31.37362 83.16000 1.000 43.02662 188 GLU A CA 1
ATOM 1385 C C . GLU A 1 189 ? 7.76771 30.88297 82.28339 1.000 42.91141 188 GLU A C 1
ATOM 1386 O O . GLU A 1 189 ? 7.51439 30.33028 81.20756 1.000 41.14461 188 GLU A O 1
ATOM 1392 N N . ALA A 1 190 ? 9.01814 31.06451 82.71821 1.000 43.83498 189 ALA A N 1
ATOM 1393 C CA . ALA A 1 190 ? 10.15696 30.57437 81.94984 1.000 45.02832 189 ALA A CA 1
ATOM 1394 C C . ALA A 1 190 ? 10.24180 29.05519 81.93770 1.000 45.65763 189 ALA A C 1
ATOM 1395 O O . ALA A 1 190 ? 10.87188 28.49072 81.03720 1.000 49.65000 189 ALA A O 1
ATOM 1397 N N . LEU A 1 191 ? 9.63221 28.38378 82.91246 1.000 44.18487 190 LEU A N 1
ATOM 1398 C CA . LEU A 1 191 ? 9.56299 26.92991 82.91802 1.000 46.05960 190 LEU A CA 1
ATOM 1399 C C . LEU A 1 191 ? 8.30320 26.38862 82.25865 1.000 49.01477 190 LEU A C 1
ATOM 1400 O O . LEU A 1 191 ? 8.19982 25.17236 82.06298 1.000 42.72163 190 LEU A O 1
ATOM 1405 N N . ALA A 1 192 ? 7.34998 27.25542 81.91038 1.000 55.32051 191 ALA A N 1
ATOM 1406 C CA . ALA A 1 192 ? 6.14195 26.81472 81.22599 1.000 57.47527 191 ALA A CA 1
ATOM 1407 C C . ALA A 1 192 ? 6.42110 26.26483 79.83475 1.000 58.36920 191 ALA A C 1
ATOM 1408 O O . ALA A 1 192 ? 5.53438 25.63492 79.24789 1.000 60.35783 191 ALA A O 1
ATOM 1410 N N . ARG A 1 193 ? 7.62141 26.48097 79.29510 1.000 57.84717 192 ARG A N 1
ATOM 1411 C CA . ARG A 1 193 ? 7.98907 25.88283 78.01905 1.000 58.43879 192 ARG A CA 1
ATOM 1412 C C . ARG A 1 193 ? 8.41532 24.42553 78.14744 1.000 48.70379 192 ARG A C 1
ATOM 1413 O O . ARG A 1 193 ? 8.45436 23.71756 77.13570 1.000 51.95846 192 ARG A O 1
ATOM 1421 N N . THR A 1 194 ? 8.72787 23.95940 79.35882 1.000 37.94611 193 THR A N 1
ATOM 1422 C CA . THR A 1 194 ? 9.38866 22.66961 79.52092 1.000 31.07062 193 THR A CA 1
ATOM 1423 C C . THR A 1 194 ? 8.44046 21.49013 79.34391 1.000 27.31930 193 THR A C 1
ATOM 1424 O O . THR A 1 194 ? 8.90879 20.36294 79.15311 1.000 27.46761 193 THR A O 1
ATOM 1428 N N . GLY A 1 195 ? 7.12935 21.71684 79.40870 1.000 27.34181 194 GLY A N 1
ATOM 1429 C CA . GLY A 1 195 ? 6.16244 20.64366 79.27727 1.000 26.16419 194 GLY A CA 1
ATOM 1430 C C . GLY A 1 195 ? 5.90021 19.83507 80.53049 1.000 26.76798 194 GLY A C 1
ATOM 1431 O O . GLY A 1 195 ? 5.29805 18.75816 80.43630 1.000 28.23753 194 GLY A O 1
ATOM 1432 N N . ALA A 1 196 ? 6.32651 20.31150 81.69876 1.000 21.83181 195 ALA A N 1
ATOM 1433 C CA . ALA A 1 196 ? 5.94258 19.67629 82.95158 1.000 19.94498 195 ALA A CA 1
ATOM 1434 C C . ALA A 1 196 ? 4.44034 19.78597 83.18105 1.000 28.49341 195 ALA A C 1
ATOM 1435 O O . ALA A 1 196 ? 3.77869 20.70824 82.69772 1.000 31.53332 195 ALA A O 1
ATOM 1437 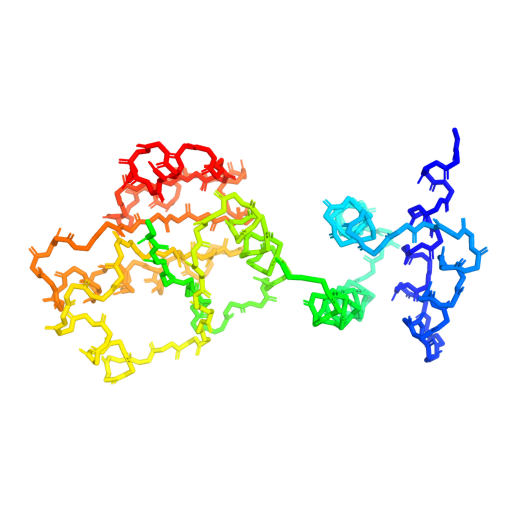N N . ASP A 1 197 ? 3.90345 18.83048 83.94230 1.000 24.67998 196 ASP A N 1
ATOM 1438 C CA . ASP A 1 197 ? 2.49128 18.87440 84.30286 1.000 25.55068 196 ASP A CA 1
ATOM 1439 C C . ASP A 1 197 ? 2.18954 19.94353 85.34420 1.000 23.69674 196 ASP A C 1
ATOM 1440 O O . ASP A 1 197 ? 1.02486 20.32246 85.50478 1.000 25.28562 196 ASP A O 1
ATOM 1445 N N . LEU A 1 198 ? 3.20433 20.43820 86.04778 1.000 19.33552 197 LEU A N 1
ATOM 1446 C CA . LEU A 1 198 ? 2.98450 21.25751 87.23602 1.000 22.76045 197 LEU A CA 1
ATOM 1447 C C . LEU A 1 198 ? 4.25362 22.04765 87.50872 1.000 24.29687 197 LEU A C 1
ATOM 1448 O O . LEU A 1 198 ? 5.33638 21.46237 87.61347 1.000 21.04087 197 LEU A O 1
ATOM 1453 N N . VAL A 1 199 ? 4.12708 23.36701 87.61211 1.000 26.16593 198 VAL A N 1
ATOM 1454 C CA . VAL A 1 199 ? 5.23860 24.24822 87.95632 1.000 21.80667 198 VAL A CA 1
ATOM 1455 C C . VAL A 1 199 ? 4.81968 25.02388 89.19774 1.000 20.32258 198 VAL A C 1
ATOM 1456 O O . VAL A 1 199 ? 4.02938 25.97205 89.11307 1.000 24.12991 198 VAL A O 1
ATOM 1460 N N . THR A 1 200 ? 5.34512 24.62558 90.35353 1.000 17.50263 199 THR A N 1
ATOM 1461 C CA . THR A 1 200 ? 5.00048 25.26326 91.61566 1.000 18.60301 199 THR A CA 1
ATOM 1462 C C . THR A 1 200 ? 6.08744 24.95160 92.63176 1.000 20.12323 199 THR A C 1
ATOM 1463 O O . THR A 1 200 ? 6.82413 23.97058 92.50089 1.000 20.99178 199 THR A O 1
ATOM 1467 N N . ASN A 1 201 ? 6.17157 25.79845 93.65416 1.000 19.42597 200 ASN A N 1
ATOM 1468 C CA . ASN A 1 201 ? 6.89913 25.47340 94.87191 1.000 17.22891 200 ASN A CA 1
ATOM 1469 C C . ASN A 1 201 ? 5.97636 25.07103 96.01330 1.000 12.71341 200 ASN A C 1
ATOM 1470 O O . ASN A 1 201 ? 6.44811 24.85442 97.13378 1.000 14.85482 200 ASN A O 1
ATOM 1475 N N . ASP A 1 202 ? 4.67809 24.95482 95.75023 1.000 17.73809 201 ASP A N 1
ATOM 1476 C CA . ASP A 1 202 ? 3.69575 24.59676 96.76643 1.000 16.44524 201 ASP A CA 1
ATOM 1477 C C . ASP A 1 202 ? 3.56402 23.07842 96.79339 1.000 15.37985 201 ASP A C 1
ATOM 1478 O O . ASP A 1 202 ? 3.06072 22.47513 95.84067 1.000 18.20429 201 ASP A O 1
ATOM 1483 N N . LEU A 1 203 ? 4.00747 22.46121 97.89087 1.000 14.10489 202 LEU A N 1
ATOM 1484 C CA . LEU A 1 203 ? 4.00689 21.00514 97.97027 1.000 12.50889 202 LEU A CA 1
ATOM 1485 C C . LEU A 1 203 ? 2.61156 20.44520 98.20929 1.000 17.40929 202 LEU A C 1
ATOM 1486 O O . LEU A 1 203 ? 2.33016 19.30805 97.81433 1.000 17.83965 202 LEU A O 1
ATOM 1491 N N A SER A 1 204 ? 1.72967 21.21993 98.84480 0.467 18.01773 203 SER A N 1
ATOM 1492 N N B SER A 1 204 ? 1.72882 21.21737 98.84669 0.533 17.96519 203 SER A N 1
ATOM 1493 C CA A SER A 1 204 ? 0.33811 20.80009 98.96938 0.467 18.44525 203 SER A CA 1
ATOM 1494 C CA B SER A 1 204 ? 0.33828 20.79225 98.96637 0.533 18.35815 203 SER A CA 1
ATOM 1495 C C A SER A 1 204 ? -0.36256 20.76631 97.61703 0.467 15.18697 203 SER A C 1
ATOM 1496 C C B SER A 1 204 ? -0.35758 20.75867 97.61177 0.533 15.18352 203 SER A C 1
ATOM 1497 O O A SER A 1 204 ? -1.27723 19.95933 97.41448 0.467 15.90603 203 SER A O 1
ATOM 1498 O O B SER A 1 204 ? -1.26250 19.94266 97.40149 0.533 15.89556 203 SER A O 1
ATOM 1503 N N . LEU A 1 205 ? 0.04826 21.62773 96.68374 1.000 26.71654 204 LEU A N 1
ATOM 1504 C CA . LEU A 1 205 ? -0.49805 21.56617 95.33232 1.000 23.40005 204 LEU A CA 1
ATOM 1505 C C . LEU A 1 205 ? 0.05903 20.37597 94.56426 1.000 15.37817 204 LEU A C 1
ATOM 1506 O O . LEU A 1 205 ? -0.68092 19.69935 93.84248 1.000 16.07717 204 LEU A O 1
ATOM 1511 N N . VAL A 1 206 ? 1.36024 20.10595 94.69857 1.000 14.95165 205 VAL A N 1
ATOM 1512 C CA . VAL A 1 206 ? 1.91055 18.87046 94.14558 1.000 17.33145 205 VAL A CA 1
ATOM 1513 C C . VAL A 1 206 ? 1.16153 17.66350 94.69580 1.000 17.54769 205 VAL A C 1
ATOM 1514 O O . VAL A 1 206 ? 0.78731 16.75127 93.94866 1.000 17.81920 205 VAL A O 1
ATOM 1518 N N . ILE A 1 207 ? 0.91480 17.64810 96.00693 1.000 18.86938 206 ILE A N 1
ATOM 1519 C CA . ILE A 1 207 ? 0.32447 16.47293 96.63812 1.000 19.32931 206 ILE A CA 1
ATOM 1520 C C . ILE A 1 207 ? -1.12274 16.29962 96.19638 1.000 20.10378 206 ILE A C 1
ATOM 1521 O O . ILE A 1 207 ? -1.56153 15.18613 95.88699 1.000 23.23091 206 ILE A O 1
ATOM 1526 N N . SER A 1 208 ? -1.88396 17.39478 96.14718 1.000 21.16635 207 SER A N 1
ATOM 1527 C CA . SER A 1 208 ? -3.27926 17.30410 95.72859 1.000 23.23843 207 SER A CA 1
ATOM 1528 C C . SER A 1 208 ? -3.39220 17.00126 94.23908 1.000 21.32803 207 SER A C 1
ATOM 1529 O O . SER A 1 208 ? -4.19629 16.15362 93.83175 1.000 20.75745 207 SER A O 1
ATOM 1532 N N . GLU A 1 209 ? -2.59435 17.68050 93.41040 1.000 19.88723 208 GLU A N 1
ATOM 1533 C CA . GLU A 1 209 ? -2.76632 17.56782 91.96524 1.000 18.37484 208 GLU A CA 1
ATOM 1534 C C . GLU A 1 209 ? -2.36500 16.18981 91.45736 1.000 18.41102 208 GLU A C 1
ATOM 1535 O O . GLU A 1 209 ? -2.97462 15.67278 90.51347 1.000 23.28010 208 GLU A O 1
ATOM 1541 N N . PHE A 1 210 ? -1.35229 15.58321 92.06723 1.000 21.14230 209 PHE A N 1
ATOM 1542 C CA . PHE A 1 210 ? -0.94503 14.22536 91.74695 1.000 23.61225 209 PHE A CA 1
ATOM 1543 C C . PHE A 1 210 ? -1.55035 13.19725 92.69234 1.000 23.70477 209 PHE A C 1
ATOM 1544 O O . PHE A 1 210 ? -1.29108 12.00206 92.53099 1.000 28.17370 209 PHE A O 1
ATOM 1552 N N . SER A 1 211 ? -2.34236 13.63618 93.67323 1.000 26.62901 210 SER A N 1
ATOM 1553 C CA . SER A 1 211 ? -3.06532 12.74408 94.58420 1.000 26.90191 210 SER A CA 1
ATOM 1554 C C . SER A 1 211 ? -2.10908 11.80170 95.31548 1.000 24.89604 210 SER A C 1
ATOM 1555 O O . SER A 1 211 ? -2.27880 10.58040 95.31910 1.000 27.83396 210 SER A O 1
ATOM 1558 N N . LEU A 1 212 ? -1.09547 12.38628 95.94938 1.000 20.69944 211 LEU A N 1
ATOM 1559 C CA . LEU A 1 212 ? 0.01117 11.62632 96.51578 1.000 22.72498 211 LEU A CA 1
ATOM 1560 C C . LEU A 1 212 ? -0.24965 11.15665 97.94140 1.000 27.28932 211 LEU A C 1
ATOM 1561 O O . LEU A 1 212 ? 0.59370 10.45547 98.50703 1.000 31.74774 211 LEU A O 1
ATOM 1566 N N . VAL A 1 213 ? -1.38130 11.52135 98.53677 1.000 27.23370 212 VAL A N 1
ATOM 1567 C CA . VAL A 1 213 ? -1.76894 10.95096 99.82318 1.000 32.41524 212 VAL A CA 1
ATOM 1568 C C . VAL A 1 213 ? -3.19196 10.41018 99.75733 1.000 32.33205 212 VAL A C 1
ATOM 1569 O O . VAL A 1 213 ? -4.04024 10.96076 99.05647 1.000 34.18783 212 VAL A O 1
#

B-factor: mean 29.98, std 12.76, range [10.49, 79.4]

Foldseek 3Di:
DVLVVLLVLLLCLLLDPDPPSLVVNVVVCVVVPPDLVCLQQPNLVVSLVVLVVCVVVVNGDPVSNVRSNVSSVVNNVVSDVVPFDAEEEEEEAEPAPPDSLSSSVQRVCRVVRYHYDYDYHADLVSCLVVLVDPNHLAYEYEHEDLVCLVSLLVVQVSSCVSNVNRHAYEYEYNCCVPPQVSNVVSPHPYYDPDVVCVCVVSVRD

InterPro domains:
  IPR006158 Cobalamin (vitamin B12)-binding domain [PF02310] (100-203)
  IPR006158 Cobalamin (vitamin B12)-binding domain [PS51332] (98-218)
  IPR036724 Cobalamin-binding domain superfamily [SSF52242] (79-203)

Organism: Rhodobacter capsulatus (strain ATCC BAA-309 / NBRC 16581 / SB1003) (NCBI:txid272942)